Protein AF-A0A1Q8VVU8-F1 (afdb_monomer)

Secondary structure (DSSP, 8-state):
-------EEEEPSBSS-SS----TT-EEEPEEEEEE-SSGGGS-HHHHT-EEEEHHHHHHHS-TTTTEETT-HHHHH-SS-EEEEEESS-BSEEEEEEEEEETTEEEEEEEEE--HHHHSS-BSS-EEEEE--HHHHHHHHT--PPPP----GGGGGS---------B-SSSEEESSBPPPSS-SS-HHHHTTB-TTB-EEPP--

Sequence (205 aa):
MGSGDPVVLFKPVLEGAAGEQKSDSSVSIGVDAFYYSWLPGDHPSAFAAASVVDSKVALGTLDPAQATTASGGESALGEGSAIIVRMTKAVCAVTSVSVEEYEQGIQIAVYGVTDPARCGQTTEGAYVAIPLTDEQVAKARSYEAPAYHPLDDSELKYGWQSSSKGKYSPTIFQARSRAELSEVWQSEETDRQLTPHVLLPRSAG

Solvent-accessible surface area (backbone atoms only — not comparable to full-atom values): 11377 Å² total; per-residue (Å²): 140,77,91,74,78,87,50,38,34,42,41,47,57,38,83,74,48,93,60,92,80,66,52,101,68,51,40,83,46,35,28,41,30,46,26,39,50,36,49,66,90,53,50,57,71,66,49,40,58,9,32,24,33,35,19,55,49,6,51,73,67,42,33,39,76,82,18,46,38,77,56,34,15,49,75,66,54,51,92,51,39,27,40,36,37,34,34,71,52,48,33,29,31,33,49,34,41,39,80,46,81,52,99,88,31,38,36,36,45,40,29,20,29,60,58,40,95,63,12,22,68,58,42,67,69,30,29,35,60,42,80,52,53,71,68,57,51,52,51,53,72,68,55,76,55,61,78,84,74,78,84,59,78,78,74,72,75,70,77,99,60,81,79,82,58,32,81,31,36,88,44,47,40,24,30,78,43,41,43,73,73,91,60,81,86,86,36,74,77,54,58,70,31,34,27,79,34,43,37,39,79,45,76,76,125

Foldseek 3Di:
DDDDDAAEEEDAQDAEDPDPPDDPQKDWWAWELAKAFQQPVRDAPSQQQHWYFYQVVLQVPLDSVVRIDGSCRVVQLDPAGWIKIWTQAWFLHWHDWYWDDDPQAIEIITMGHRDSVRRHDTDHRHMYTRGDDPVNVVCFVPDDWDDQDFPDPVVVPDDDDDPPFQPTAPTRYFYPHYDQHPDDDDDPRRSVRYGPGHRDYDHRD

Structure (mmCIF, N/CA/C/O backbone):
data_AF-A0A1Q8VVU8-F1
#
_entry.id   AF-A0A1Q8VVU8-F1
#
loop_
_atom_site.group_PDB
_atom_site.id
_atom_site.type_symbol
_atom_site.label_atom_id
_atom_site.label_alt_id
_atom_site.label_comp_id
_atom_site.label_asym_id
_atom_site.label_entity_id
_atom_site.label_seq_id
_atom_site.pdbx_PDB_ins_code
_atom_site.Cartn_x
_atom_site.Cartn_y
_atom_site.Cartn_z
_atom_site.occupancy
_atom_site.B_iso_or_equiv
_atom_site.auth_seq_id
_atom_site.auth_comp_id
_atom_site.auth_asym_id
_atom_site.auth_atom_id
_atom_site.pdbx_PDB_model_num
ATOM 1 N N . MET A 1 1 ? -18.934 -8.442 -11.841 1.00 38.22 1 MET A N 1
ATOM 2 C CA . MET A 1 1 ? -19.657 -9.428 -11.004 1.00 38.22 1 MET A CA 1
ATOM 3 C C . MET A 1 1 ? -18.593 -10.165 -10.212 1.00 38.22 1 MET A C 1
ATOM 5 O O . MET A 1 1 ? -17.702 -10.694 -10.849 1.00 38.22 1 MET A O 1
ATOM 9 N N . GLY A 1 2 ? -18.548 -10.182 -8.889 1.00 31.34 2 GLY A N 1
ATOM 10 C CA . GLY A 1 2 ? -19.417 -9.636 -7.856 1.00 31.34 2 GLY A CA 1
ATOM 11 C C . GLY A 1 2 ? -18.716 -9.805 -6.501 1.00 31.34 2 GLY A C 1
ATOM 12 O O . GLY A 1 2 ? -17.698 -10.480 -6.438 1.00 31.34 2 GLY A O 1
ATOM 13 N N . SER A 1 3 ? -19.288 -9.194 -5.460 1.00 50.03 3 SER A N 1
ATOM 14 C CA . SER A 1 3 ? -19.066 -9.511 -4.040 1.00 50.03 3 SER A CA 1
ATOM 15 C C . SER A 1 3 ? -17.600 -9.657 -3.606 1.00 50.03 3 SER A C 1
ATOM 17 O O . SER A 1 3 ? -17.060 -10.754 -3.635 1.00 50.03 3 SER A O 1
ATOM 19 N N . GLY A 1 4 ? -16.962 -8.592 -3.134 1.00 43.97 4 GLY A N 1
ATOM 20 C CA . GLY A 1 4 ? -15.643 -8.702 -2.504 1.00 43.97 4 GLY A CA 1
ATOM 21 C C . GLY A 1 4 ? -15.601 -7.785 -1.301 1.00 43.97 4 GLY A C 1
ATOM 22 O O . GLY A 1 4 ? -16.195 -6.716 -1.362 1.00 43.97 4 GLY A O 1
ATOM 23 N N . ASP A 1 5 ? -14.989 -8.228 -0.213 1.00 52.03 5 ASP A N 1
ATOM 24 C CA . ASP A 1 5 ? -15.093 -7.643 1.125 1.00 52.03 5 ASP A CA 1
ATOM 25 C C . ASP A 1 5 ? -14.987 -6.107 1.185 1.00 52.03 5 ASP A C 1
ATOM 27 O O . ASP A 1 5 ? -14.283 -5.498 0.372 1.00 52.03 5 ASP A O 1
ATOM 31 N N . PRO A 1 6 ? -15.673 -5.456 2.148 1.00 68.69 6 PRO A N 1
ATOM 32 C CA . PRO A 1 6 ? -15.586 -4.012 2.314 1.00 68.69 6 PRO A CA 1
ATOM 33 C C . PRO A 1 6 ? -14.121 -3.581 2.426 1.00 68.69 6 PRO A C 1
ATOM 35 O O . PRO A 1 6 ? -13.390 -4.026 3.311 1.00 68.69 6 PRO A O 1
ATOM 38 N N . VAL A 1 7 ? -13.694 -2.706 1.513 1.00 86.50 7 VAL A N 1
ATOM 39 C CA . VAL A 1 7 ? -12.355 -2.122 1.549 1.00 86.50 7 VAL A CA 1
ATOM 40 C C . VAL A 1 7 ? -12.268 -1.219 2.772 1.00 86.50 7 VAL A C 1
ATOM 42 O O . VAL A 1 7 ? -13.063 -0.289 2.934 1.00 86.50 7 VAL A O 1
ATOM 45 N N . VAL A 1 8 ? -11.285 -1.498 3.623 1.00 89.94 8 VAL A N 1
ATOM 46 C CA . VAL A 1 8 ? -10.960 -0.673 4.783 1.00 89.94 8 VAL A CA 1
ATOM 47 C C . VAL A 1 8 ? -9.605 -0.020 4.559 1.00 89.94 8 VAL A C 1
ATOM 49 O O . VAL A 1 8 ? -8.607 -0.707 4.324 1.00 89.94 8 VAL A O 1
ATOM 52 N N . LEU A 1 9 ? -9.583 1.307 4.640 1.00 92.00 9 LEU A N 1
ATOM 53 C CA . LEU A 1 9 ? -8.376 2.123 4.626 1.00 92.00 9 LEU A CA 1
ATOM 54 C C . LEU A 1 9 ? -8.051 2.586 6.042 1.00 92.00 9 LEU A C 1
ATOM 56 O O . LEU A 1 9 ? -8.930 3.020 6.780 1.00 92.00 9 LEU A O 1
ATOM 60 N N . PHE A 1 10 ? -6.777 2.557 6.408 1.00 91.56 10 PHE A N 1
ATOM 61 C CA . PHE A 1 10 ? -6.308 3.233 7.609 1.00 91.56 10 PHE A CA 1
ATOM 62 C C . PHE A 1 10 ? -5.740 4.600 7.266 1.00 91.56 10 PHE A C 1
ATOM 64 O O . PHE A 1 10 ? -4.901 4.727 6.373 1.00 91.56 10 PHE A O 1
ATOM 71 N N . LYS A 1 11 ? -6.135 5.606 8.047 1.00 90.81 11 LYS A N 1
ATOM 72 C CA . LYS A 1 11 ? -5.412 6.871 8.119 1.00 90.81 11 LYS A CA 1
ATOM 73 C C . LYS A 1 11 ? -4.339 6.758 9.211 1.00 90.81 11 LYS A C 1
ATOM 75 O O . LYS A 1 11 ? -4.705 6.489 10.362 1.00 90.81 11 LYS A O 1
ATOM 80 N N . PRO A 1 12 ? -3.038 6.884 8.887 1.00 85.19 12 PRO A N 1
ATOM 81 C CA . PRO A 1 12 ? -1.965 6.752 9.870 1.00 85.19 12 PRO A CA 1
ATOM 82 C C . PRO A 1 12 ? -1.957 7.920 10.870 1.00 85.19 12 PRO A C 1
ATOM 84 O O . PRO A 1 12 ? -2.396 9.021 10.551 1.00 85.19 12 PRO A O 1
ATOM 87 N N . VAL A 1 13 ? -1.440 7.696 12.087 1.00 81.25 13 VAL A N 1
ATOM 88 C CA . VAL A 1 13 ? -1.334 8.756 13.119 1.00 81.25 13 VAL A CA 1
ATOM 89 C C . VAL A 1 13 ? -0.330 9.841 12.722 1.00 81.25 13 VAL A C 1
ATOM 91 O O . VAL A 1 13 ? -0.584 11.026 12.939 1.00 81.25 13 VAL A O 1
ATOM 94 N N . LEU A 1 14 ? 0.817 9.431 12.178 1.00 73.94 14 LEU A N 1
ATOM 95 C CA . LEU A 1 14 ? 1.851 10.319 11.656 1.00 73.94 14 LEU A CA 1
ATOM 96 C C . LEU A 1 14 ? 1.890 10.210 10.132 1.00 73.94 14 LEU A C 1
ATOM 98 O O . LEU A 1 14 ? 2.248 9.165 9.583 1.00 73.94 14 LEU A O 1
ATOM 102 N N . GLU A 1 15 ? 1.553 11.309 9.464 1.00 58.75 15 GLU A N 1
ATOM 103 C CA . GLU A 1 15 ? 1.760 11.492 8.030 1.00 58.75 15 GLU A CA 1
ATOM 104 C C . GLU A 1 15 ? 3.197 12.003 7.818 1.00 58.75 15 GLU A C 1
ATOM 106 O O . GLU A 1 15 ? 3.563 13.071 8.306 1.00 58.75 15 GLU A O 1
ATOM 111 N N . GLY A 1 16 ? 4.046 11.225 7.138 1.00 50.97 16 GLY A N 1
ATOM 112 C CA . GLY A 1 16 ? 5.329 11.724 6.619 1.00 50.97 16 GLY A CA 1
ATOM 113 C C . GLY A 1 16 ? 6.497 11.862 7.606 1.00 50.97 16 GLY A C 1
ATOM 114 O O . GLY A 1 16 ? 7.426 12.622 7.337 1.00 50.97 16 GLY A O 1
ATOM 115 N N . ALA A 1 17 ? 6.519 11.138 8.728 1.00 37.97 17 ALA A N 1
ATOM 116 C CA . ALA A 1 17 ? 7.672 11.184 9.629 1.00 37.97 17 ALA A CA 1
ATOM 117 C C . ALA A 1 17 ? 8.856 10.371 9.068 1.00 37.97 17 ALA A C 1
ATOM 119 O O . ALA A 1 17 ? 8.934 9.153 9.234 1.00 37.97 17 ALA A O 1
ATOM 120 N N . ALA A 1 18 ? 9.812 11.069 8.451 1.00 39.69 18 ALA A N 1
ATOM 121 C CA . ALA A 1 18 ? 11.200 10.629 8.338 1.00 39.69 18 ALA A CA 1
ATOM 122 C C . ALA A 1 18 ? 11.799 10.527 9.755 1.00 39.69 18 ALA A C 1
ATOM 124 O O . ALA A 1 18 ? 12.442 11.445 10.258 1.00 39.69 18 A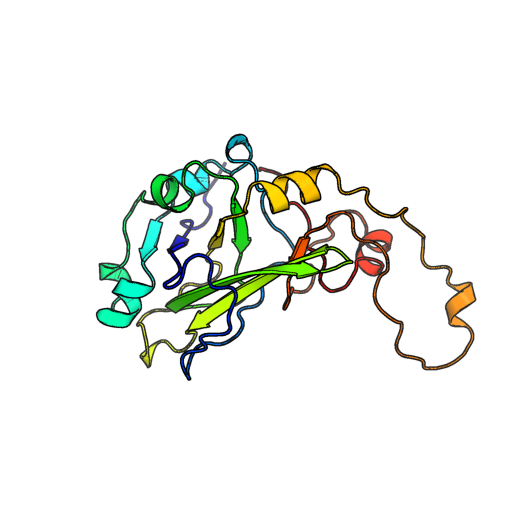LA A O 1
ATOM 125 N N . GLY A 1 19 ? 11.486 9.440 10.455 1.00 40.62 19 GLY A N 1
ATOM 126 C CA . GLY A 1 19 ? 11.942 9.196 11.816 1.00 40.62 19 GLY A CA 1
ATOM 127 C C . GLY A 1 19 ? 11.139 8.087 12.480 1.00 40.62 19 GLY A C 1
ATOM 128 O O . GLY A 1 19 ? 9.916 8.164 12.576 1.00 40.62 19 GLY A O 1
ATOM 129 N N . GLU A 1 20 ? 11.833 7.057 12.967 1.00 42.00 20 GLU A N 1
ATOM 130 C CA . GLU A 1 20 ? 11.260 5.976 13.774 1.00 42.00 20 GLU A CA 1
ATOM 131 C C . GLU A 1 20 ? 10.759 6.515 15.135 1.00 42.00 20 GLU A C 1
ATOM 133 O O . GLU A 1 20 ? 11.326 6.213 16.182 1.00 42.00 20 GLU A O 1
ATOM 138 N N . GLN A 1 21 ? 9.673 7.294 15.172 1.00 44.88 21 GLN A N 1
ATOM 139 C CA . GLN A 1 21 ? 8.899 7.488 16.403 1.00 44.88 21 GLN A CA 1
ATOM 140 C C . GLN A 1 21 ? 8.067 6.229 16.656 1.00 44.88 21 GLN A C 1
ATOM 142 O O . GLN A 1 21 ? 6.851 6.175 16.473 1.00 44.88 21 GLN A O 1
ATOM 147 N N . LYS A 1 22 ? 8.774 5.170 17.051 1.00 50.88 22 LYS A N 1
ATOM 148 C CA . LYS A 1 22 ? 8.191 3.929 17.544 1.00 50.88 22 LYS A CA 1
ATOM 149 C C . LYS A 1 22 ? 7.573 4.227 18.905 1.00 50.88 22 LYS A C 1
ATOM 151 O O . LYS A 1 22 ? 8.284 4.447 19.878 1.00 50.88 22 LYS A O 1
ATOM 156 N N . SER A 1 23 ? 6.245 4.233 18.988 1.00 56.47 23 SER A N 1
ATOM 157 C CA . SER A 1 23 ? 5.606 3.907 20.267 1.00 56.47 23 SER A CA 1
ATOM 158 C C . SER A 1 23 ? 6.049 2.498 20.667 1.00 56.47 23 SER A C 1
ATOM 160 O O . SER A 1 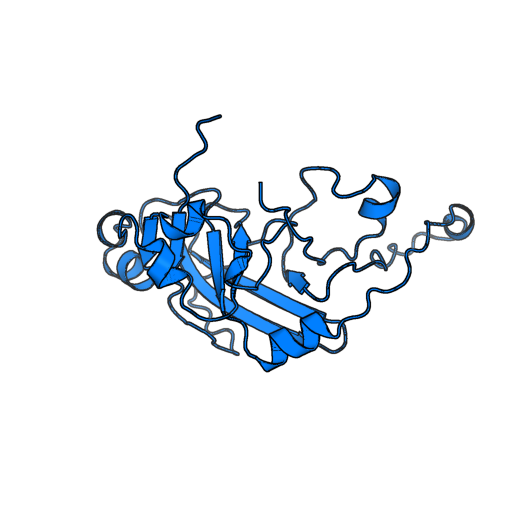23 ? 6.148 1.646 19.785 1.00 56.47 23 SER A O 1
ATOM 162 N N . ASP A 1 24 ? 6.249 2.224 21.960 1.00 60.44 24 ASP A N 1
ATOM 163 C CA . ASP A 1 24 ? 6.745 0.933 22.495 1.00 60.44 24 ASP A CA 1
ATOM 164 C C . ASP A 1 24 ? 5.937 -0.305 22.058 1.00 60.44 24 ASP A C 1
ATOM 166 O O . ASP A 1 24 ? 6.315 -1.443 22.313 1.00 60.44 24 ASP A O 1
ATOM 170 N N . SER A 1 25 ? 4.785 -0.104 21.419 1.00 71.25 25 SER A N 1
ATOM 171 C CA . SER A 1 25 ? 3.877 -1.161 20.964 1.00 71.25 25 SER A CA 1
ATOM 172 C C . SER A 1 25 ? 3.615 -1.138 19.459 1.00 71.25 25 SER A C 1
ATOM 174 O O . SER A 1 25 ? 2.786 -1.904 18.975 1.00 71.25 25 SER A O 1
ATOM 176 N N . SER A 1 26 ? 4.303 -0.263 18.721 1.00 80.12 26 SER A N 1
ATOM 177 C CA . SER A 1 26 ? 4.258 -0.233 17.263 1.00 80.12 26 SER A CA 1
ATOM 178 C C . SER A 1 26 ? 5.272 -1.215 16.688 1.00 80.12 26 SER A C 1
ATOM 180 O O . SER A 1 26 ? 6.446 -1.220 17.064 1.00 80.12 26 SER A O 1
ATOM 182 N N . VAL A 1 27 ? 4.815 -2.052 15.764 1.00 86.75 27 VAL A N 1
ATOM 183 C CA . VAL A 1 27 ? 5.631 -3.057 15.085 1.00 86.75 27 VAL A CA 1
ATOM 184 C C . VAL A 1 27 ? 5.584 -2.837 13.580 1.00 86.75 27 VAL A C 1
ATOM 186 O O . VAL A 1 27 ? 4.618 -2.294 13.047 1.00 86.75 27 VAL A O 1
ATOM 189 N N . SER A 1 28 ? 6.635 -3.268 12.880 1.00 87.75 28 SER A N 1
ATOM 190 C CA . SER A 1 28 ? 6.632 -3.258 11.416 1.00 87.75 28 SER A CA 1
ATOM 191 C C . SER A 1 28 ? 5.566 -4.222 10.898 1.00 87.75 28 SER A C 1
ATOM 193 O O . SER A 1 28 ? 5.528 -5.401 11.269 1.00 87.75 28 SER A O 1
ATOM 195 N N . ILE A 1 29 ? 4.694 -3.694 10.047 1.00 89.75 29 ILE A N 1
ATOM 196 C CA . ILE A 1 29 ? 3.644 -4.436 9.369 1.00 89.75 29 ILE A CA 1
ATOM 197 C C . ILE A 1 29 ? 4.155 -4.766 7.975 1.00 89.75 29 ILE A C 1
ATOM 199 O O . ILE A 1 29 ? 4.540 -3.879 7.213 1.00 89.75 29 ILE A O 1
ATOM 203 N N . GLY A 1 30 ? 4.187 -6.059 7.662 1.00 89.56 30 GLY A N 1
ATOM 204 C CA . GLY A 1 30 ? 4.532 -6.510 6.324 1.00 89.56 30 GLY A CA 1
ATOM 205 C C . GLY A 1 30 ? 3.476 -6.051 5.325 1.00 89.56 30 GLY A C 1
ATOM 206 O O . GLY A 1 30 ? 2.281 -6.034 5.639 1.00 89.56 30 GLY A O 1
ATOM 207 N N . VAL A 1 31 ? 3.923 -5.723 4.127 1.00 91.94 31 VAL A N 1
ATOM 208 C CA . VAL A 1 31 ? 3.090 -5.301 3.007 1.00 91.94 31 VAL A CA 1
ATOM 209 C C . VAL A 1 31 ? 3.022 -6.430 1.983 1.00 91.94 31 VAL A C 1
ATOM 211 O O . VAL A 1 31 ? 3.986 -7.177 1.814 1.00 91.94 31 VAL A O 1
ATOM 214 N N . ASP A 1 32 ? 1.868 -6.589 1.342 1.00 92.38 32 ASP A N 1
ATOM 215 C CA . ASP A 1 32 ? 1.687 -7.541 0.249 1.00 92.38 32 ASP A CA 1
ATOM 216 C C . ASP A 1 32 ? 2.707 -7.264 -0.867 1.00 92.38 32 ASP A C 1
ATOM 218 O O . ASP A 1 32 ? 3.185 -6.142 -1.036 1.00 92.38 32 ASP A O 1
ATOM 222 N N . ALA A 1 33 ? 3.072 -8.282 -1.638 1.00 91.38 33 ALA A N 1
ATOM 223 C CA . ALA A 1 33 ? 4.012 -8.104 -2.738 1.00 91.38 33 ALA A CA 1
ATOM 224 C C . ALA A 1 33 ? 3.475 -7.149 -3.818 1.00 91.38 33 ALA A C 1
ATOM 226 O O . ALA A 1 33 ? 4.261 -6.586 -4.583 1.00 91.38 33 ALA A O 1
ATOM 227 N N . PHE A 1 34 ? 2.157 -6.935 -3.846 1.00 92.44 34 PHE A N 1
ATOM 228 C CA . PHE A 1 34 ? 1.467 -6.090 -4.808 1.00 92.44 34 PHE A CA 1
ATOM 229 C C . PHE A 1 34 ? 1.030 -4.736 -4.233 1.00 92.44 34 PHE A C 1
ATOM 231 O O . PHE A 1 34 ? 0.562 -4.640 -3.098 1.00 92.44 34 PHE A O 1
ATOM 238 N N . TYR A 1 35 ? 1.102 -3.696 -5.064 1.00 92.31 35 TYR A N 1
ATOM 239 C CA . TYR A 1 35 ? 0.640 -2.337 -4.764 1.00 92.31 35 TYR A CA 1
ATOM 240 C C . TYR A 1 35 ? -0.175 -1.757 -5.926 1.00 92.31 35 TYR A C 1
ATOM 242 O O . TYR A 1 35 ? 0.004 -2.173 -7.066 1.00 92.31 35 TYR A O 1
ATOM 250 N N . TYR A 1 36 ? -1.044 -0.776 -5.678 1.00 91.06 36 TYR A N 1
ATOM 251 C CA . TYR A 1 36 ? -1.725 -0.046 -6.761 1.00 91.06 36 TYR A CA 1
ATOM 252 C C . TYR A 1 36 ? -0.927 1.182 -7.201 1.00 91.06 36 TYR A C 1
ATOM 254 O O . TYR A 1 36 ? -0.291 1.825 -6.365 1.00 91.06 36 TYR A O 1
ATOM 262 N N . SER A 1 37 ? -0.997 1.523 -8.496 1.00 87.81 37 SER A N 1
ATOM 263 C CA . SER A 1 37 ? -0.313 2.690 -9.080 1.00 87.81 37 SER A CA 1
ATOM 264 C C . SER A 1 37 ? -0.508 3.942 -8.227 1.00 87.81 37 SER A C 1
ATOM 266 O O . SER A 1 37 ? -1.562 4.163 -7.641 1.00 87.81 37 SER A O 1
ATOM 268 N N . TRP A 1 38 ? 0.534 4.759 -8.139 1.00 90.56 38 TRP A N 1
ATOM 269 C CA . TRP A 1 38 ? 0.566 5.918 -7.255 1.00 90.56 38 TRP A CA 1
ATOM 270 C C . TRP A 1 38 ? -0.117 7.147 -7.845 1.00 90.56 38 TRP A C 1
ATOM 272 O O . TRP A 1 38 ? -0.275 8.147 -7.148 1.00 90.56 38 TRP A O 1
ATOM 282 N N . LEU A 1 39 ? -0.495 7.099 -9.122 1.00 89.06 39 LEU A N 1
ATOM 283 C CA . LEU A 1 39 ? -1.167 8.211 -9.773 1.00 89.06 39 LEU A CA 1
ATOM 284 C C . LEU A 1 39 ? -2.643 8.238 -9.361 1.00 89.06 39 LEU A C 1
ATOM 286 O O . LEU A 1 39 ? -3.298 7.199 -9.441 1.00 89.06 39 LEU A O 1
ATOM 290 N N . PRO A 1 40 ? -3.199 9.414 -9.013 1.00 81.25 40 PRO A N 1
ATOM 291 C CA . PRO A 1 40 ? -4.589 9.524 -8.563 1.00 81.25 40 PRO A CA 1
ATOM 292 C C . PRO A 1 40 ? -5.609 8.901 -9.527 1.00 81.25 40 PRO A C 1
ATOM 294 O O . PRO A 1 40 ? -6.587 8.296 -9.103 1.00 81.25 40 PRO A O 1
ATOM 297 N N . GLY A 1 41 ? -5.371 9.013 -10.839 1.00 81.88 41 GLY A N 1
ATOM 298 C CA . GLY A 1 41 ? -6.262 8.468 -11.869 1.00 81.88 41 GLY A CA 1
ATOM 299 C C . GLY A 1 41 ? -6.241 6.942 -12.011 1.00 81.88 41 GLY A C 1
ATOM 300 O O . GLY A 1 41 ? -7.135 6.394 -12.649 1.00 81.88 41 GLY A O 1
ATOM 301 N N . ASP A 1 42 ? -5.254 6.264 -11.421 1.00 85.56 42 ASP A N 1
ATOM 302 C CA . ASP A 1 42 ? -5.074 4.813 -11.535 1.00 85.56 42 ASP A CA 1
ATOM 303 C C . ASP A 1 42 ? -5.540 4.058 -10.277 1.00 85.56 42 ASP A C 1
ATOM 305 O O . ASP A 1 42 ? -5.479 2.825 -10.219 1.00 85.56 42 ASP A O 1
ATOM 309 N N . HIS A 1 43 ? -5.982 4.778 -9.240 1.00 85.62 43 HIS A N 1
ATOM 310 C CA . HIS A 1 43 ? -6.514 4.166 -8.027 1.00 85.62 43 HIS A CA 1
ATOM 311 C C . HIS A 1 43 ? -7.849 3.469 -8.327 1.00 85.62 43 HIS A C 1
ATOM 313 O O . HIS A 1 43 ? -8.729 4.068 -8.949 1.00 85.62 43 HIS A O 1
ATOM 319 N N . PRO A 1 44 ? -8.065 2.219 -7.873 1.00 87.12 44 PRO A N 1
ATOM 320 C CA . PRO A 1 44 ? -9.350 1.559 -8.068 1.00 87.12 44 PRO A CA 1
ATOM 321 C C . PRO A 1 44 ? -10.487 2.323 -7.386 1.00 87.12 44 PRO A C 1
ATOM 323 O O . PRO A 1 44 ? -10.389 2.702 -6.218 1.00 87.12 44 PRO A O 1
ATOM 326 N N . SER A 1 45 ? -11.616 2.460 -8.080 1.00 84.75 45 SER A N 1
ATOM 327 C CA . SER A 1 45 ? -12.799 3.184 -7.587 1.00 84.75 45 SER A CA 1
ATOM 328 C C . SER A 1 45 ? -13.348 2.651 -6.256 1.00 84.75 45 SER A C 1
ATOM 330 O O . SER A 1 45 ? -13.927 3.410 -5.480 1.00 84.75 45 SER A O 1
ATOM 332 N N . ALA A 1 46 ? -13.116 1.370 -5.945 1.00 87.25 46 ALA A N 1
ATOM 333 C CA . ALA A 1 46 ? -13.479 0.763 -4.665 1.00 87.25 46 ALA A CA 1
ATOM 334 C C . ALA A 1 46 ? -12.836 1.468 -3.454 1.00 87.25 46 ALA A C 1
ATOM 336 O O . ALA A 1 46 ? -13.422 1.471 -2.373 1.00 87.25 46 ALA A O 1
ATOM 337 N N . PHE A 1 47 ? -11.665 2.094 -3.628 1.00 88.75 47 PHE A N 1
ATOM 338 C CA . PHE A 1 47 ? -10.999 2.839 -2.560 1.00 88.75 47 PHE A CA 1
ATOM 339 C C . PHE A 1 47 ? -11.633 4.198 -2.290 1.00 88.75 47 PHE A C 1
ATOM 341 O O . PHE A 1 47 ? -11.611 4.629 -1.146 1.00 88.75 47 PHE A O 1
ATOM 348 N N . ALA A 1 48 ? -12.250 4.846 -3.282 1.00 85.75 48 ALA A N 1
ATOM 349 C CA . ALA A 1 48 ? -12.930 6.126 -3.071 1.00 85.75 48 ALA A CA 1
ATOM 350 C C . ALA A 1 48 ? -14.131 5.981 -2.115 1.00 85.75 48 ALA A C 1
ATOM 352 O O . ALA A 1 48 ? -14.365 6.835 -1.264 1.00 85.75 48 ALA A O 1
ATOM 353 N N . ALA A 1 49 ? -14.845 4.854 -2.197 1.00 86.38 49 ALA A N 1
ATOM 354 C CA . ALA A 1 49 ? -15.982 4.536 -1.330 1.00 86.38 49 ALA A CA 1
ATOM 355 C C . ALA A 1 49 ? -15.599 3.747 -0.060 1.00 86.38 49 ALA A C 1
ATOM 357 O O . ALA A 1 49 ? -16.483 3.328 0.691 1.00 86.38 49 ALA A O 1
ATOM 358 N N . ALA A 1 50 ? -14.306 3.518 0.186 1.00 90.44 50 ALA A N 1
ATOM 359 C CA . ALA A 1 50 ? -13.849 2.710 1.310 1.00 90.44 50 ALA A CA 1
ATOM 360 C C . ALA A 1 50 ? -14.234 3.327 2.663 1.00 90.44 50 ALA A C 1
ATOM 362 O O . ALA A 1 50 ? -14.302 4.550 2.834 1.00 90.44 50 ALA A O 1
ATOM 363 N N . SER A 1 51 ? -14.442 2.457 3.649 1.00 91.75 51 SER A N 1
ATOM 364 C CA . SER A 1 51 ? -14.500 2.876 5.047 1.00 91.75 51 SER A CA 1
ATOM 365 C C . SER A 1 51 ? -13.094 3.231 5.515 1.00 91.75 51 SER A C 1
ATOM 367 O O . SER A 1 51 ? -12.146 2.491 5.253 1.00 91.75 51 SER A O 1
ATOM 369 N N . VAL A 1 52 ? -12.957 4.350 6.220 1.00 92.31 52 VAL A N 1
ATOM 370 C CA . VAL A 1 52 ? -11.664 4.831 6.714 1.00 92.31 52 VAL A CA 1
ATOM 371 C C . VAL A 1 52 ? -11.635 4.753 8.226 1.00 92.31 52 VAL A C 1
ATOM 373 O O . VAL A 1 52 ? -12.483 5.353 8.881 1.00 92.31 52 VAL A O 1
ATOM 376 N N . 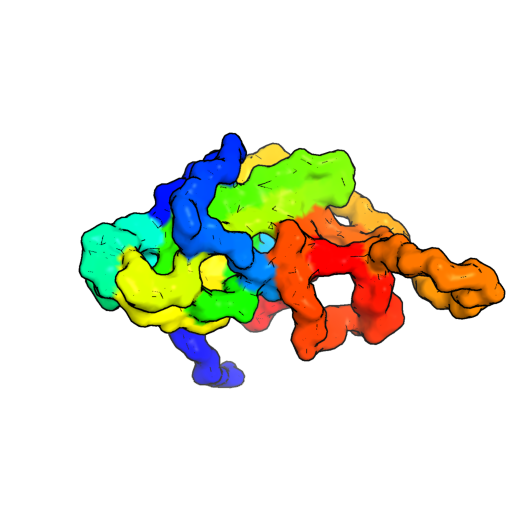VAL A 1 53 ? -10.646 4.054 8.772 1.00 91.12 53 VAL A N 1
ATOM 377 C CA . VAL A 1 53 ? -10.362 4.019 10.207 1.00 91.12 53 VAL A CA 1
ATOM 378 C C . VAL A 1 53 ? -9.294 5.064 10.518 1.00 91.12 53 VAL A C 1
ATOM 380 O O . VAL A 1 53 ? -8.152 4.961 10.060 1.00 91.12 53 VAL A O 1
ATOM 383 N N . ASP A 1 54 ? -9.651 6.074 11.309 1.00 90.00 54 ASP A N 1
ATOM 384 C CA . ASP A 1 54 ? -8.687 7.036 11.840 1.00 90.00 54 ASP A CA 1
ATOM 385 C C . ASP A 1 54 ? -7.899 6.396 12.991 1.00 90.00 54 ASP A C 1
ATOM 387 O O . ASP A 1 54 ? -8.402 6.212 14.103 1.00 90.00 54 ASP A O 1
ATOM 391 N N . SER A 1 55 ? -6.636 6.049 12.733 1.00 87.56 55 SER A N 1
ATOM 392 C CA . SER A 1 55 ? -5.795 5.343 13.707 1.00 87.56 55 SER A CA 1
ATOM 393 C C . SER A 1 55 ? -5.582 6.139 14.995 1.00 87.56 55 SER A C 1
ATOM 395 O O . SER A 1 55 ? -5.406 5.550 16.062 1.00 87.56 55 SER A O 1
ATOM 397 N N . LYS A 1 56 ? -5.611 7.476 14.925 1.00 88.62 56 LYS A N 1
ATOM 398 C CA . LYS A 1 56 ? -5.442 8.346 16.092 1.00 88.62 56 LYS A CA 1
ATOM 399 C C . LYS A 1 56 ? -6.681 8.292 16.981 1.00 88.62 56 LYS A C 1
ATOM 401 O O . LYS A 1 56 ? -6.544 8.198 18.201 1.00 88.62 56 LYS A O 1
ATOM 406 N N . VAL A 1 57 ? -7.873 8.302 16.384 1.00 86.88 57 VAL A N 1
ATOM 407 C CA . VAL A 1 57 ? -9.142 8.149 17.114 1.00 86.88 57 VAL A CA 1
ATOM 408 C C . VAL A 1 57 ? -9.285 6.733 17.674 1.00 86.88 57 VAL A C 1
ATOM 410 O O . VAL A 1 57 ? -9.656 6.586 18.839 1.00 86.88 57 VAL A O 1
ATOM 413 N N . ALA A 1 58 ? -8.927 5.699 16.905 1.00 86.50 58 ALA A N 1
ATOM 414 C CA . ALA A 1 58 ? -9.010 4.300 17.339 1.00 86.50 58 ALA A CA 1
ATOM 415 C C . ALA A 1 58 ? -8.138 4.031 18.578 1.00 86.50 58 ALA A C 1
ATOM 417 O O . ALA A 1 58 ? -8.585 3.408 19.539 1.00 86.50 58 ALA A O 1
ATOM 418 N N . LEU A 1 59 ? -6.912 4.566 18.603 1.00 84.69 59 LEU A N 1
ATOM 419 C CA . LEU A 1 59 ? -6.018 4.457 19.762 1.00 84.69 59 LEU A CA 1
ATOM 420 C C . LEU A 1 59 ? -6.517 5.248 20.980 1.00 84.69 59 LEU A C 1
ATOM 422 O O . LEU A 1 59 ? -6.298 4.822 22.110 1.00 84.69 59 LEU A O 1
ATOM 426 N N . GLY A 1 60 ? -7.166 6.397 20.769 1.00 84.75 60 GLY A N 1
ATOM 427 C CA . GLY A 1 60 ? -7.679 7.231 21.860 1.00 84.75 60 GLY A CA 1
ATOM 428 C C . GLY A 1 60 ? -8.960 6.696 22.505 1.00 84.75 60 GLY A C 1
ATOM 429 O O . GLY A 1 60 ? -9.160 6.873 23.704 1.00 84.75 60 GLY A O 1
ATOM 430 N N . THR A 1 61 ? -9.821 6.049 21.719 1.00 84.88 61 THR A N 1
ATOM 431 C CA . THR A 1 61 ? -11.136 5.549 22.162 1.00 84.88 61 THR A CA 1
ATOM 432 C C . THR A 1 61 ? -11.135 4.065 22.516 1.00 84.88 61 THR A C 1
ATOM 434 O O . THR A 1 61 ? -12.048 3.615 23.204 1.00 84.88 61 THR A O 1
ATOM 437 N N . LEU A 1 62 ? -10.121 3.312 22.068 1.00 83.12 62 LEU A N 1
ATOM 438 C CA . LEU A 1 62 ? -10.084 1.845 22.112 1.00 83.12 62 LEU A CA 1
ATOM 439 C C . LEU A 1 62 ? -11.277 1.186 21.393 1.00 83.12 62 LEU A C 1
ATOM 441 O O . LEU A 1 62 ? -11.593 0.026 21.658 1.00 83.12 62 LEU A O 1
ATOM 445 N N . ASP A 1 63 ? -11.929 1.918 20.485 1.00 77.75 63 ASP A N 1
ATOM 446 C CA . ASP A 1 63 ? -13.092 1.464 19.730 1.00 77.75 63 ASP A CA 1
ATOM 447 C C . ASP A 1 63 ? -12.963 1.865 18.245 1.00 77.75 63 ASP A C 1
ATOM 449 O O . ASP A 1 63 ? -13.209 3.021 17.877 1.00 77.75 63 ASP A O 1
ATOM 453 N N . PRO A 1 64 ? -12.598 0.927 17.349 1.00 73.31 64 PRO A N 1
ATOM 454 C CA . PRO A 1 64 ? -12.449 1.226 15.931 1.00 73.31 64 PRO A CA 1
ATOM 455 C C . PRO A 1 64 ? -13.779 1.603 15.267 1.00 73.31 64 PRO A C 1
ATOM 457 O O . PRO A 1 64 ? -13.760 2.309 14.259 1.00 73.31 64 PRO A O 1
ATOM 460 N N . ALA A 1 65 ? -14.936 1.217 15.822 1.00 79.50 65 ALA A N 1
ATOM 461 C CA . ALA A 1 65 ? -16.230 1.617 15.273 1.00 79.50 65 ALA A CA 1
ATOM 462 C C . ALA A 1 65 ? -16.455 3.132 15.405 1.00 79.50 65 ALA A C 1
ATOM 464 O O . ALA A 1 65 ? -17.005 3.751 14.497 1.00 79.50 65 ALA A O 1
ATOM 465 N N . GLN A 1 66 ? -15.963 3.750 16.485 1.00 82.06 66 GLN A N 1
ATOM 466 C CA . GLN A 1 66 ? -16.010 5.208 16.676 1.00 82.06 66 GLN A CA 1
ATOM 467 C C . GLN A 1 66 ? -14.982 5.960 15.827 1.00 82.06 66 GLN A C 1
ATOM 469 O O . GLN A 1 66 ? -15.136 7.154 15.577 1.00 82.06 66 GLN A O 1
ATOM 474 N N . ALA A 1 67 ? -13.943 5.262 15.375 1.00 85.44 67 ALA A N 1
ATOM 475 C CA . ALA A 1 67 ? -12.909 5.797 14.501 1.00 85.44 67 ALA A CA 1
ATOM 476 C C . ALA A 1 67 ? -13.201 5.588 13.008 1.00 85.44 67 ALA A C 1
ATOM 478 O O . ALA A 1 67 ? -12.422 6.041 12.169 1.00 85.44 67 ALA A O 1
ATOM 479 N N . THR A 1 68 ? -14.287 4.888 12.668 1.00 88.50 68 THR A N 1
ATOM 480 C CA . THR A 1 68 ? -14.610 4.532 11.286 1.00 88.50 68 THR A CA 1
ATOM 481 C C . THR A 1 68 ? -15.536 5.565 10.657 1.00 88.50 68 THR A C 1
ATOM 483 O O . THR A 1 68 ? -16.661 5.771 11.106 1.00 88.50 68 THR A O 1
ATOM 486 N N . THR A 1 69 ? -15.095 6.161 9.553 1.00 88.31 69 THR A N 1
ATOM 487 C CA . THR A 1 69 ? -15.938 6.978 8.674 1.00 88.31 69 THR A CA 1
ATOM 488 C C . THR A 1 69 ? -16.286 6.175 7.426 1.00 88.31 69 THR A C 1
ATOM 490 O O . THR A 1 69 ? -15.412 5.836 6.625 1.00 88.31 69 THR A O 1
ATOM 493 N N . ALA A 1 70 ? -17.568 5.854 7.255 1.00 87.75 70 ALA A N 1
ATOM 494 C CA . ALA A 1 70 ? -18.058 5.192 6.050 1.00 87.75 70 ALA A CA 1
ATOM 495 C C . ALA A 1 70 ? -17.905 6.116 4.831 1.00 87.75 70 ALA A C 1
ATOM 497 O O . ALA A 1 70 ? -18.192 7.307 4.929 1.00 87.75 70 ALA A O 1
ATOM 498 N N . SER A 1 71 ? -17.489 5.565 3.684 1.00 85.31 71 SER A N 1
ATOM 499 C CA . SER A 1 71 ? -17.265 6.337 2.444 1.00 85.31 71 SER A CA 1
ATOM 500 C C . SER A 1 71 ? -16.277 7.507 2.599 1.00 85.31 71 SER A C 1
ATOM 502 O O . SER A 1 71 ? -16.378 8.504 1.894 1.00 85.31 71 SER A O 1
ATOM 504 N N . GLY A 1 72 ? -15.324 7.401 3.531 1.00 83.81 72 GLY A N 1
ATOM 505 C CA . GLY A 1 72 ? -14.281 8.412 3.743 1.00 83.81 72 GLY A CA 1
ATOM 506 C C . GLY A 1 72 ? -13.084 8.280 2.795 1.00 83.81 72 GLY A C 1
ATOM 507 O O . GLY A 1 72 ? -12.152 9.079 2.874 1.00 83.81 72 GLY A O 1
ATOM 508 N N . GLY A 1 73 ? -13.076 7.252 1.944 1.00 85.56 73 GLY A N 1
ATOM 509 C CA . GLY A 1 73 ? -11.925 6.847 1.145 1.00 85.56 73 GLY A CA 1
ATOM 510 C C . GLY A 1 73 ? -11.373 7.936 0.228 1.00 85.56 73 GLY A C 1
ATOM 511 O O . GLY A 1 73 ? -10.167 8.152 0.218 1.00 85.56 73 GLY A O 1
ATOM 512 N N . GLU A 1 74 ? -12.237 8.691 -0.454 1.00 85.81 74 GLU A N 1
ATOM 513 C CA . GLU A 1 74 ? -11.837 9.829 -1.298 1.00 85.81 74 GLU A CA 1
ATOM 514 C C . GLU A 1 74 ? -11.010 10.863 -0.516 1.00 85.81 74 GLU A C 1
ATOM 516 O O . GLU A 1 74 ? -9.947 11.292 -0.958 1.00 85.81 74 GLU A O 1
ATOM 521 N N . SER A 1 75 ? -11.434 11.188 0.709 1.00 84.44 75 SER A N 1
ATOM 522 C CA . SER A 1 75 ? -10.687 12.100 1.583 1.00 84.44 75 SER A CA 1
ATOM 523 C C . SER A 1 75 ? -9.374 11.501 2.097 1.00 84.44 75 SER A C 1
ATOM 525 O O . SER A 1 75 ? -8.441 12.246 2.382 1.00 84.44 75 SER A O 1
ATOM 527 N N . ALA A 1 76 ? -9.295 10.176 2.251 1.00 85.19 76 ALA A N 1
ATOM 528 C CA . ALA A 1 76 ? -8.096 9.492 2.738 1.00 85.19 76 ALA A CA 1
ATOM 529 C C . ALA A 1 76 ? -7.039 9.266 1.649 1.00 85.19 76 ALA A C 1
ATOM 531 O O . ALA A 1 76 ? -5.852 9.245 1.963 1.00 85.19 76 ALA A O 1
ATOM 532 N N . LEU A 1 77 ? -7.455 9.102 0.391 1.00 84.81 77 LEU A N 1
ATOM 533 C CA . LEU A 1 77 ? -6.545 9.070 -0.756 1.00 84.81 77 LEU A CA 1
ATOM 534 C C . LEU A 1 77 ? -5.946 10.457 -1.020 1.00 84.81 77 LEU A C 1
ATOM 536 O O . LEU A 1 77 ? -4.766 10.564 -1.350 1.00 84.81 77 LEU A O 1
ATOM 540 N N . GLY A 1 78 ? -6.744 11.508 -0.807 1.00 82.31 78 GLY A N 1
ATOM 541 C CA . GLY A 1 78 ? -6.350 12.884 -1.083 1.00 82.31 78 GLY A CA 1
ATOM 542 C C . GLY A 1 78 ? -6.233 13.173 -2.583 1.00 82.31 78 GLY A C 1
ATOM 543 O O . GLY A 1 78 ? -6.529 12.337 -3.430 1.00 82.31 78 GLY A O 1
ATOM 544 N N . GLU A 1 79 ? -5.804 14.390 -2.917 1.00 79.00 79 GLU A N 1
ATOM 545 C CA . GLU A 1 79 ? -5.651 14.838 -4.314 1.00 79.00 79 GLU A CA 1
ATOM 546 C C . GLU A 1 79 ? -4.256 14.525 -4.897 1.00 79.00 79 GLU A C 1
ATOM 548 O O . GLU A 1 79 ? -4.025 14.660 -6.099 1.00 79.00 79 GLU A O 1
ATOM 553 N N . GLY A 1 80 ? -3.309 14.139 -4.036 1.00 85.06 80 GLY A N 1
ATOM 554 C CA . GLY A 1 80 ? -1.912 13.887 -4.386 1.00 85.06 80 GLY A CA 1
ATOM 555 C C . GLY A 1 80 ? -1.636 12.448 -4.819 1.00 85.06 80 GLY A C 1
ATOM 556 O O . GLY A 1 80 ? -2.462 11.553 -4.668 1.00 85.06 80 GLY A O 1
ATOM 557 N N . SER A 1 81 ? -0.431 12.210 -5.341 1.00 91.06 81 SER A N 1
ATOM 558 C CA . SER A 1 81 ? 0.005 10.846 -5.652 1.00 91.06 81 SER A CA 1
ATOM 559 C C . SER A 1 81 ? 0.226 10.050 -4.366 1.00 91.06 81 SER A C 1
ATOM 561 O O . SER A 1 81 ? 0.950 10.491 -3.472 1.00 91.06 81 SER A O 1
ATOM 563 N N . ALA A 1 82 ? -0.359 8.861 -4.282 1.00 91.81 82 ALA A N 1
ATOM 564 C CA . ALA A 1 82 ? -0.226 7.984 -3.127 1.00 91.81 82 ALA A CA 1
ATOM 565 C C . ALA A 1 82 ? -0.125 6.531 -3.572 1.00 91.81 82 ALA A C 1
ATOM 567 O O . ALA A 1 82 ? -0.933 6.065 -4.371 1.00 91.81 82 ALA A O 1
ATOM 568 N N . ILE A 1 83 ? 0.847 5.799 -3.036 1.00 92.38 83 ILE A N 1
ATOM 569 C CA . ILE A 1 83 ? 0.941 4.356 -3.247 1.00 92.38 83 ILE A CA 1
ATOM 570 C C . ILE A 1 83 ? -0.006 3.651 -2.272 1.00 92.38 83 ILE A C 1
ATOM 572 O O . ILE A 1 83 ? 0.066 3.862 -1.060 1.00 92.38 83 ILE A O 1
ATOM 576 N N . ILE A 1 84 ? -0.914 2.825 -2.793 1.00 93.50 84 ILE A N 1
ATOM 577 C CA . ILE A 1 84 ? -1.848 2.055 -1.962 1.00 93.50 84 ILE A CA 1
ATOM 578 C C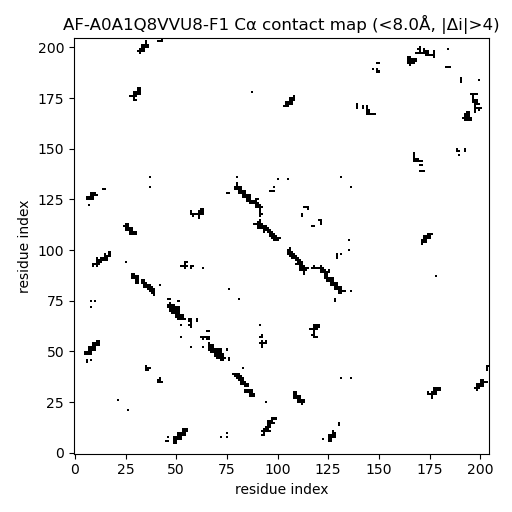 . ILE A 1 84 ? -1.297 0.650 -1.804 1.00 93.50 84 ILE A C 1
ATOM 580 O O . ILE A 1 84 ? -1.061 -0.056 -2.790 1.00 93.50 84 ILE A O 1
ATOM 584 N N . VAL A 1 85 ? -1.136 0.232 -0.555 1.00 93.56 85 VAL A N 1
ATOM 585 C CA . VAL A 1 85 ? -0.586 -1.078 -0.231 1.00 93.56 85 VAL A CA 1
ATOM 586 C C . VAL A 1 85 ? -1.493 -1.852 0.714 1.00 93.56 85 VAL A C 1
ATOM 588 O O . VAL A 1 85 ? -2.158 -1.268 1.573 1.00 93.56 85 VAL A O 1
ATOM 591 N N . ARG A 1 86 ? -1.522 -3.179 0.561 1.00 93.44 86 ARG A N 1
ATOM 592 C CA . ARG A 1 86 ? -2.279 -4.078 1.438 1.00 93.44 86 ARG A CA 1
ATOM 593 C C . ARG A 1 86 ? -1.393 -4.584 2.567 1.00 93.44 86 ARG A C 1
ATOM 595 O O . ARG A 1 86 ? -0.258 -4.992 2.335 1.00 93.44 86 ARG A O 1
ATOM 602 N N . MET A 1 87 ? -1.909 -4.592 3.788 1.00 92.19 87 MET A N 1
ATOM 603 C CA . MET A 1 87 ? -1.199 -5.144 4.938 1.00 92.19 87 MET A CA 1
ATOM 604 C C . MET A 1 87 ? -1.368 -6.663 5.017 1.00 92.19 87 MET A C 1
ATOM 606 O O . MET A 1 87 ? -2.438 -7.208 4.758 1.00 92.19 87 MET A O 1
ATOM 610 N N . THR A 1 88 ? -0.299 -7.344 5.425 1.00 90.81 88 THR A N 1
ATOM 611 C CA . THR A 1 88 ? -0.220 -8.820 5.509 1.00 90.81 88 THR A CA 1
ATOM 612 C C . THR A 1 88 ? -0.704 -9.385 6.840 1.00 90.81 88 THR A C 1
ATOM 614 O O . THR A 1 88 ? -0.848 -10.594 6.993 1.00 90.81 88 THR A O 1
ATOM 617 N N . LYS A 1 89 ? -0.909 -8.518 7.831 1.00 89.38 89 LYS A N 1
ATOM 618 C CA . LYS A 1 89 ? -1.323 -8.884 9.184 1.00 89.38 89 LYS A CA 1
ATOM 619 C C . LYS A 1 89 ? -2.561 -8.096 9.561 1.00 89.38 89 LYS A C 1
ATOM 621 O O . LYS A 1 89 ? -2.725 -6.957 9.126 1.00 89.38 89 LYS A O 1
ATOM 626 N N . ALA A 1 90 ? -3.383 -8.688 10.419 1.00 90.56 90 ALA A N 1
ATOM 627 C CA . ALA A 1 90 ? -4.468 -7.965 11.051 1.00 90.56 90 ALA A CA 1
ATOM 628 C C . ALA A 1 90 ? -3.899 -6.883 11.982 1.00 90.56 90 ALA A C 1
ATOM 630 O O . ALA A 1 90 ? -3.045 -7.163 12.826 1.00 90.56 90 ALA A O 1
ATOM 631 N N . VAL A 1 91 ? -4.365 -5.648 11.817 1.00 89.06 91 VAL A N 1
ATOM 632 C CA . VAL A 1 91 ? -3.930 -4.488 12.609 1.00 89.06 91 VAL A CA 1
ATOM 633 C C . VAL A 1 91 ? -5.141 -3.796 13.213 1.00 89.06 91 VAL A C 1
ATOM 635 O O . VAL A 1 9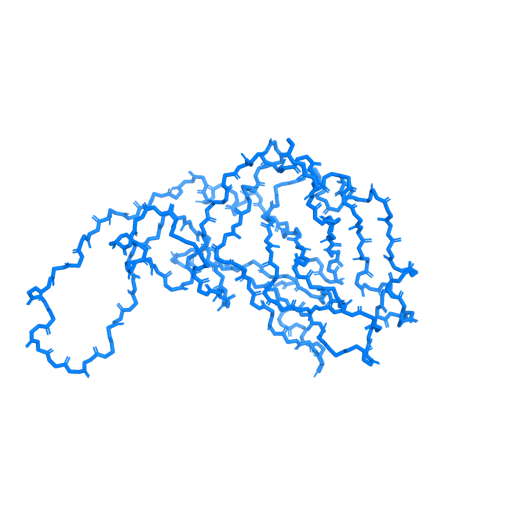1 ? -6.196 -3.757 12.584 1.00 89.06 91 VAL A O 1
ATOM 638 N N . CYS A 1 92 ? -5.018 -3.254 14.424 1.00 87.62 92 CYS A N 1
ATOM 639 C CA . CYS A 1 92 ? -6.069 -2.400 14.986 1.00 87.62 92 CYS A CA 1
ATOM 640 C C . CYS A 1 92 ? -5.830 -0.910 14.711 1.00 87.62 92 CYS A C 1
ATOM 642 O O . CYS A 1 92 ? -6.791 -0.152 14.641 1.00 87.62 92 CYS A O 1
ATOM 644 N N . ALA A 1 93 ? -4.581 -0.480 14.503 1.00 89.06 93 ALA A N 1
ATOM 645 C CA . ALA A 1 93 ? -4.266 0.895 14.111 1.00 89.06 93 ALA A CA 1
ATOM 646 C C . ALA A 1 93 ? -2.928 0.977 13.367 1.00 89.06 93 ALA A C 1
ATOM 648 O O . ALA A 1 93 ? -1.992 0.238 13.681 1.00 89.06 93 ALA A O 1
ATOM 649 N N . VAL A 1 94 ? -2.807 1.921 12.432 1.00 89.69 94 VAL A N 1
ATOM 650 C CA . VAL A 1 94 ? -1.547 2.252 11.753 1.00 89.69 94 VAL A CA 1
ATOM 651 C C . VAL A 1 94 ? -0.949 3.493 12.407 1.00 89.69 94 VAL A C 1
ATOM 653 O O . VAL A 1 94 ? -1.526 4.577 12.392 1.00 89.69 94 VAL A O 1
ATOM 656 N N . THR A 1 95 ? 0.226 3.356 13.010 1.00 88.06 95 THR A N 1
ATOM 657 C CA . THR A 1 95 ? 0.862 4.466 13.729 1.00 88.06 95 THR A CA 1
ATOM 658 C C . THR A 1 95 ? 1.608 5.388 12.782 1.00 88.06 95 THR A C 1
ATOM 660 O O . THR A 1 95 ? 1.554 6.605 12.929 1.00 88.06 95 THR A O 1
ATOM 663 N N . SER A 1 96 ? 2.312 4.824 11.807 1.00 87.44 96 SER A N 1
ATOM 664 C CA . SER A 1 96 ? 3.118 5.603 10.878 1.00 87.44 96 SER A CA 1
ATOM 665 C C . SER A 1 96 ? 3.355 4.838 9.589 1.00 87.44 96 SER A C 1
ATOM 667 O O . SER A 1 96 ? 3.364 3.606 9.549 1.00 87.44 96 SER A O 1
ATOM 669 N N . VAL A 1 97 ? 3.572 5.607 8.534 1.00 89.12 97 VAL A N 1
ATOM 670 C CA . VAL A 1 97 ? 4.070 5.129 7.251 1.00 89.12 97 VAL A CA 1
ATOM 671 C C . VAL A 1 97 ? 5.325 5.921 6.927 1.00 89.12 97 VAL A C 1
ATO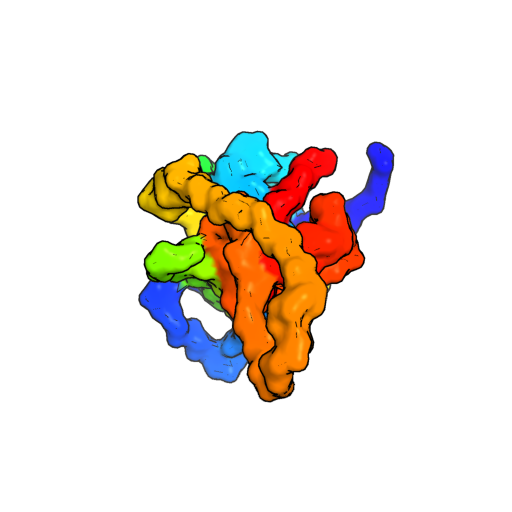M 673 O O . VAL A 1 97 ? 5.400 7.113 7.230 1.00 89.12 97 VAL A O 1
ATOM 676 N N . SER A 1 98 ? 6.323 5.262 6.353 1.00 86.19 98 SER A N 1
ATOM 677 C CA . SER A 1 98 ? 7.558 5.915 5.936 1.00 86.19 98 SER A CA 1
ATOM 678 C C . SER A 1 98 ? 7.877 5.575 4.491 1.00 86.19 98 SER A C 1
ATOM 680 O O . SER A 1 98 ? 7.687 4.442 4.037 1.00 86.19 98 SER A O 1
ATOM 682 N N . VAL A 1 99 ? 8.376 6.587 3.790 1.00 89.62 99 VAL A N 1
ATOM 683 C CA . VAL A 1 99 ? 8.897 6.487 2.433 1.00 89.62 99 VAL A CA 1
ATOM 684 C C . VAL A 1 99 ? 10.319 7.009 2.484 1.00 89.62 99 VAL A C 1
ATOM 686 O O . VAL A 1 99 ? 10.543 8.186 2.757 1.00 89.62 99 VAL A O 1
ATOM 689 N N . GLU A 1 100 ? 11.276 6.116 2.284 1.00 89.69 100 GLU A N 1
ATOM 690 C CA . GLU A 1 100 ? 12.696 6.424 2.365 1.00 89.69 100 GLU A CA 1
ATOM 691 C C . GLU A 1 100 ? 13.349 6.176 1.015 1.00 89.69 100 GLU A C 1
ATOM 693 O O . GLU A 1 100 ? 13.228 5.103 0.421 1.00 89.69 100 GLU A O 1
ATOM 698 N N . GLU A 1 101 ? 14.057 7.181 0.522 1.00 87.75 101 GLU A N 1
ATOM 699 C CA . GLU A 1 101 ? 14.825 7.052 -0.701 1.00 87.75 101 GLU A CA 1
ATOM 700 C C . GLU A 1 101 ? 16.214 6.494 -0.420 1.00 87.75 101 GLU A C 1
ATOM 702 O O . GLU A 1 101 ? 16.940 6.976 0.445 1.00 87.75 101 GLU A O 1
ATOM 707 N N . TYR A 1 102 ? 16.605 5.516 -1.226 1.00 82.06 102 TYR A N 1
ATOM 708 C CA . TYR A 1 102 ? 17.943 4.949 -1.248 1.00 82.06 102 TYR A CA 1
ATOM 709 C C . TYR A 1 102 ? 18.507 5.021 -2.670 1.00 82.06 102 TYR A C 1
ATOM 711 O O . TYR A 1 102 ? 17.785 5.299 -3.633 1.00 82.06 102 TYR A O 1
ATOM 719 N N . GLU A 1 103 ? 19.805 4.743 -2.824 1.00 74.69 103 GLU A N 1
ATOM 720 C CA . GLU A 1 103 ? 20.445 4.692 -4.149 1.00 74.69 103 GLU A CA 1
ATOM 721 C C . GLU A 1 103 ? 19.760 3.686 -5.086 1.00 74.69 103 GLU A C 1
ATOM 723 O O . GLU A 1 103 ? 19.669 3.912 -6.287 1.00 74.69 103 GLU A O 1
ATOM 728 N N . GLN A 1 104 ? 19.245 2.587 -4.528 1.00 71.81 104 GLN A N 1
ATOM 729 C CA . GLN A 1 104 ? 18.696 1.456 -5.281 1.00 71.81 104 GLN A CA 1
ATOM 730 C C . GLN A 1 104 ? 17.162 1.463 -5.386 1.00 71.81 104 GLN A C 1
ATOM 732 O O . GLN A 1 104 ? 16.591 0.524 -5.939 1.00 71.81 104 GLN A O 1
ATOM 737 N N . GLY A 1 105 ? 16.478 2.481 -4.850 1.00 87.31 105 GLY A N 1
ATOM 738 C CA . GLY A 1 105 ? 15.027 2.594 -4.982 1.00 87.31 105 GLY A CA 1
ATOM 739 C C . GLY A 1 105 ? 14.338 3.424 -3.904 1.00 87.31 105 GLY A C 1
ATOM 740 O O . GLY A 1 105 ? 14.971 4.177 -3.167 1.00 87.31 105 GLY A O 1
ATOM 741 N N . ILE A 1 106 ? 13.018 3.279 -3.829 1.00 93.06 106 ILE A N 1
ATOM 742 C CA . ILE A 1 106 ? 12.149 3.926 -2.843 1.00 93.06 106 ILE A CA 1
ATOM 743 C C . ILE A 1 106 ? 11.610 2.834 -1.920 1.00 93.06 106 ILE A C 1
ATOM 745 O O . ILE A 1 106 ? 10.843 1.973 -2.349 1.00 93.06 106 ILE A O 1
ATOM 749 N N . GLN A 1 107 ? 12.030 2.846 -0.657 1.00 92.88 107 GLN A N 1
ATOM 750 C CA . GLN A 1 107 ? 11.588 1.888 0.344 1.00 92.88 107 GLN A CA 1
ATOM 751 C C . GLN A 1 107 ? 10.350 2.398 1.081 1.00 92.88 107 GLN A C 1
ATOM 753 O O . GLN A 1 107 ? 10.329 3.495 1.631 1.00 92.88 107 GLN A O 1
ATOM 758 N N . ILE A 1 108 ? 9.342 1.543 1.142 1.00 92.31 108 ILE A N 1
ATOM 759 C CA . ILE A 1 108 ? 8.083 1.730 1.836 1.00 92.31 108 ILE A CA 1
ATOM 760 C C . ILE A 1 108 ? 8.096 0.889 3.109 1.00 92.31 108 ILE A C 1
ATOM 762 O O . ILE A 1 108 ? 8.440 -0.300 3.090 1.00 92.31 108 ILE A O 1
ATOM 766 N N . ALA A 1 109 ? 7.684 1.485 4.222 1.00 91.50 109 ALA A N 1
ATOM 767 C CA . ALA A 1 109 ? 7.415 0.751 5.447 1.00 91.50 109 ALA A CA 1
ATOM 768 C C . ALA A 1 109 ? 6.126 1.236 6.106 1.00 91.50 109 ALA A C 1
ATOM 770 O O . ALA A 1 109 ? 5.802 2.422 6.112 1.00 91.50 109 ALA A O 1
ATOM 771 N N . VAL A 1 110 ? 5.403 0.283 6.687 1.00 91.69 110 VAL A N 1
ATOM 772 C CA . VAL A 1 110 ? 4.177 0.522 7.443 1.00 91.69 110 VAL A CA 1
ATOM 773 C C . VAL A 1 110 ? 4.407 0.028 8.863 1.00 91.69 110 VAL A C 1
ATOM 775 O O . VAL A 1 110 ? 4.957 -1.057 9.071 1.00 91.69 110 VAL A O 1
ATOM 778 N N . TYR A 1 111 ? 3.992 0.822 9.842 1.00 90.44 111 TYR A N 1
ATOM 779 C CA . TYR A 1 111 ? 4.071 0.480 11.255 1.00 90.44 111 TYR A CA 1
ATOM 780 C C . TYR A 1 111 ? 2.707 0.628 11.906 1.00 90.44 111 TYR A C 1
ATOM 782 O O . TYR A 1 111 ? 1.959 1.568 11.628 1.00 90.44 111 TYR A O 1
ATOM 790 N N . GLY A 1 112 ? 2.383 -0.295 12.800 1.00 89.69 112 GLY A N 1
ATOM 791 C CA . GLY A 1 112 ? 1.069 -0.343 13.412 1.00 89.69 112 GLY A CA 1
ATOM 792 C C . GLY A 1 112 ? 1.023 -1.179 14.674 1.00 89.69 112 GLY A C 1
ATOM 793 O O . GLY A 1 112 ? 2.005 -1.792 15.092 1.00 89.69 112 GLY A O 1
ATOM 794 N N . VAL A 1 113 ? -0.156 -1.189 15.280 1.00 88.94 113 VAL A N 1
ATOM 795 C CA . VAL A 1 113 ? -0.475 -1.953 16.480 1.00 88.94 113 VAL A CA 1
ATOM 796 C C . VAL A 1 113 ? -1.310 -3.160 16.074 1.00 88.94 113 VAL A C 1
ATOM 798 O O . VAL A 1 113 ? -2.323 -3.035 15.386 1.00 88.94 113 VAL A O 1
ATOM 801 N N . THR A 1 114 ? -0.864 -4.339 16.499 1.00 88.56 114 THR A N 1
ATOM 802 C CA . THR A 1 114 ? -1.527 -5.625 16.220 1.00 88.56 114 THR A CA 1
ATOM 803 C C . THR A 1 114 ? -2.253 -6.190 17.439 1.00 88.56 114 THR A C 1
ATOM 805 O O . THR A 1 114 ? -3.050 -7.109 17.292 1.00 88.56 114 THR A O 1
ATOM 808 N N . ASP A 1 115 ? -1.997 -5.642 18.631 1.00 86.19 115 ASP A N 1
ATOM 809 C CA . ASP A 1 115 ? -2.607 -6.088 19.881 1.00 86.19 115 ASP A CA 1
ATOM 810 C C . ASP A 1 115 ? -4.002 -5.458 20.070 1.00 86.19 115 ASP A C 1
ATOM 812 O O . ASP A 1 115 ? -4.095 -4.246 20.296 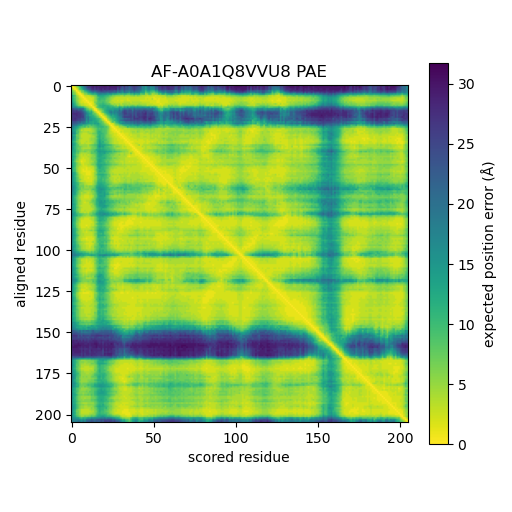1.00 86.19 115 ASP A O 1
ATOM 816 N N . PRO A 1 116 ? -5.092 -6.246 20.028 1.00 83.75 116 PRO A N 1
ATOM 817 C CA . PRO A 1 116 ? -6.441 -5.719 20.186 1.00 83.75 116 PRO A CA 1
ATOM 818 C C . PRO A 1 116 ? -6.715 -5.124 21.574 1.00 83.75 116 PRO A C 1
ATOM 820 O O . PRO A 1 116 ? -7.590 -4.271 21.706 1.00 83.75 116 PRO A O 1
ATOM 823 N N . ALA A 1 117 ? -5.945 -5.475 22.611 1.00 83.31 117 ALA A N 1
ATOM 824 C CA . ALA A 1 117 ? -6.074 -4.835 23.924 1.00 83.31 117 ALA A CA 1
ATOM 825 C C . ALA A 1 117 ? -5.688 -3.340 23.901 1.00 83.31 117 ALA A C 1
ATOM 827 O O . ALA A 1 117 ? -5.956 -2.613 24.858 1.00 83.31 117 ALA A O 1
ATOM 828 N N . ARG A 1 118 ? -5.048 -2.875 22.819 1.00 79.12 118 ARG A N 1
ATOM 829 C CA . ARG A 1 118 ? -4.496 -1.522 22.674 1.00 79.12 118 ARG A CA 1
ATOM 830 C C . ARG A 1 118 ? -5.306 -0.592 21.776 1.00 79.12 118 ARG A C 1
ATOM 832 O O . ARG A 1 118 ? -5.134 0.615 21.904 1.00 79.12 118 ARG A O 1
ATOM 839 N N . CYS A 1 119 ? -6.122 -1.120 20.864 1.00 76.31 119 CYS A N 1
ATOM 840 C CA . CYS A 1 119 ? -7.005 -0.313 20.010 1.00 76.31 119 CYS A CA 1
ATOM 841 C C . CYS A 1 119 ? -8.337 -0.983 19.632 1.00 76.31 119 CYS A C 1
ATOM 843 O O . CYS A 1 119 ? -9.027 -0.502 18.739 1.00 76.31 119 CYS A O 1
ATOM 845 N N . GLY A 1 120 ? -8.723 -2.070 20.300 1.00 81.00 120 GLY A N 1
ATOM 846 C CA . GLY A 1 120 ? -9.957 -2.791 20.002 1.00 81.00 120 GLY A CA 1
ATOM 847 C C . GLY A 1 120 ? -9.796 -3.789 18.855 1.00 81.00 120 GLY A C 1
ATOM 848 O O . GLY A 1 120 ? -8.749 -4.407 18.685 1.00 81.00 120 GLY A O 1
ATOM 849 N N . GLN A 1 121 ? -10.859 -4.000 18.083 1.00 85.88 121 GLN A N 1
ATOM 850 C CA . GLN A 1 121 ? -10.899 -5.041 17.054 1.00 85.88 121 GLN A CA 1
ATOM 851 C C . GLN A 1 121 ? -9.843 -4.828 15.953 1.00 85.88 121 GLN A C 1
ATOM 853 O O . GLN A 1 121 ? -9.678 -3.729 15.426 1.00 85.88 121 GLN A O 1
ATOM 858 N N . THR A 1 122 ? -9.137 -5.898 15.583 1.00 88.50 122 THR A N 1
ATOM 859 C CA . THR A 1 122 ? -8.190 -5.887 14.464 1.00 88.50 122 THR A CA 1
ATOM 860 C C . THR A 1 122 ? -8.914 -6.066 13.131 1.00 88.50 122 THR A C 1
ATOM 862 O O . THR A 1 122 ? -9.929 -6.756 13.040 1.00 88.50 122 THR A O 1
ATOM 865 N N . THR A 1 123 ? -8.376 -5.449 12.081 1.00 87.81 123 THR A N 1
ATOM 866 C CA . THR A 1 123 ? -8.872 -5.567 10.708 1.00 87.81 123 THR A CA 1
ATOM 867 C C . THR A 1 123 ? -7.848 -6.310 9.863 1.00 87.81 123 THR A C 1
ATOM 869 O O . THR A 1 123 ? -6.696 -5.884 9.754 1.00 87.81 123 THR A O 1
ATOM 872 N N . GLU A 1 124 ? -8.258 -7.428 9.271 1.00 88.69 124 GLU A N 1
ATOM 873 C CA . GLU A 1 124 ? -7.432 -8.220 8.362 1.00 88.69 124 GLU A CA 1
ATOM 874 C C . GLU A 1 124 ? -7.511 -7.688 6.927 1.00 88.69 124 GLU A C 1
ATOM 876 O O . GLU A 1 124 ? -8.551 -7.203 6.486 1.00 88.69 124 GLU A O 1
ATOM 881 N N . GLY A 1 125 ? -6.397 -7.763 6.192 1.00 86.69 125 GLY A N 1
ATOM 882 C CA . GLY A 1 125 ? -6.355 -7.419 4.770 1.00 86.69 125 GLY A CA 1
ATOM 883 C C . GLY A 1 125 ? -6.633 -5.950 4.450 1.00 86.69 125 GLY A C 1
ATOM 884 O O . GLY A 1 125 ? -6.897 -5.643 3.288 1.00 86.69 125 GLY A O 1
ATOM 885 N N . ALA A 1 126 ? -6.581 -5.069 5.450 1.00 91.44 126 ALA A N 1
ATOM 886 C CA . ALA A 1 126 ? -6.782 -3.640 5.280 1.00 91.44 126 ALA A CA 1
ATOM 887 C C . ALA A 1 126 ? -5.647 -2.985 4.484 1.00 91.44 126 ALA A C 1
ATOM 889 O O . ALA A 1 126 ? -4.535 -3.512 4.362 1.00 91.44 126 ALA A O 1
ATOM 890 N N . TYR A 1 127 ? -5.945 -1.803 3.962 1.00 93.62 127 TYR A N 1
ATOM 891 C CA . TYR A 1 127 ? -5.058 -1.037 3.104 1.00 93.62 127 TYR A CA 1
ATOM 892 C C . TYR A 1 127 ? -4.610 0.249 3.787 1.00 93.62 127 TYR A C 1
ATOM 894 O O . TYR A 1 127 ? -5.262 0.760 4.700 1.00 93.62 127 TYR A O 1
ATOM 902 N N . VAL A 1 128 ? -3.501 0.797 3.312 1.00 93.38 128 VAL A N 1
ATOM 903 C CA . VAL A 1 128 ? -3.042 2.131 3.689 1.00 93.38 128 VAL A CA 1
ATOM 904 C C . VAL A 1 128 ? -2.597 2.875 2.438 1.00 93.38 128 VAL A C 1
ATOM 906 O O . VAL A 1 128 ? -1.910 2.313 1.581 1.00 93.38 128 VAL A O 1
ATOM 909 N N . ALA A 1 129 ? -3.027 4.128 2.330 1.00 92.56 129 ALA A N 1
ATOM 910 C CA . ALA A 1 129 ? -2.538 5.055 1.325 1.00 92.56 129 ALA A CA 1
ATOM 911 C C . ALA A 1 129 ? -1.299 5.754 1.884 1.00 92.56 129 ALA A C 1
ATOM 913 O O . ALA A 1 129 ? -1.328 6.308 2.985 1.00 92.56 129 ALA A O 1
ATOM 914 N N . ILE A 1 130 ? -0.197 5.682 1.149 1.00 92.25 130 ILE A N 1
ATOM 915 C CA . ILE A 1 130 ? 1.078 6.256 1.561 1.00 92.25 130 ILE A CA 1
ATOM 916 C C . ILE A 1 130 ? 1.371 7.414 0.609 1.00 92.25 130 ILE A C 1
ATOM 918 O O . ILE A 1 130 ? 1.613 7.166 -0.577 1.00 92.25 130 ILE A O 1
ATOM 922 N N . PRO A 1 131 ? 1.314 8.668 1.088 1.00 90.75 131 PRO A N 1
ATOM 923 C CA . PRO A 1 131 ? 1.526 9.825 0.234 1.00 90.75 131 PRO A CA 1
ATOM 924 C C . PRO A 1 131 ? 2.965 9.838 -0.286 1.00 90.75 131 PRO A C 1
ATOM 926 O O . PRO A 1 131 ? 3.904 9.547 0.459 1.00 90.75 131 PRO A O 1
ATOM 929 N N . LEU A 1 132 ? 3.124 10.183 -1.561 1.00 90.94 132 LEU A N 1
ATOM 930 C CA . LEU A 1 132 ? 4.421 10.382 -2.198 1.00 90.94 132 LEU A CA 1
ATOM 931 C C . LEU A 1 132 ? 4.650 11.869 -2.466 1.00 90.94 132 LEU A C 1
ATOM 933 O O . LEU A 1 132 ? 3.719 12.603 -2.797 1.00 90.94 132 LEU A O 1
ATOM 937 N N . THR A 1 133 ? 5.901 12.308 -2.358 1.00 91.81 133 THR A N 1
ATOM 938 C CA . THR A 1 133 ? 6.298 13.658 -2.778 1.00 91.81 133 THR A CA 1
ATOM 939 C C . THR A 1 133 ? 6.443 13.736 -4.298 1.00 91.81 133 THR A C 1
ATOM 941 O O . THR A 1 133 ? 6.686 12.727 -4.965 1.00 91.81 133 THR A O 1
ATOM 944 N N . ASP A 1 134 ? 6.368 14.943 -4.863 1.00 90.88 134 ASP A N 1
ATOM 945 C CA . ASP A 1 134 ? 6.589 15.149 -6.301 1.00 90.88 134 ASP A CA 1
ATOM 946 C C . ASP A 1 134 ? 7.974 14.655 -6.757 1.00 90.88 134 ASP A C 1
ATOM 948 O O . ASP A 1 134 ? 8.112 14.124 -7.859 1.00 90.88 134 ASP A O 1
ATOM 952 N N . GLU A 1 135 ? 8.992 14.763 -5.896 1.00 91.56 135 GLU A N 1
ATOM 953 C CA . GLU A 1 135 ? 10.344 14.246 -6.152 1.00 91.56 135 GLU A CA 1
ATOM 954 C C . GLU A 1 135 ? 10.355 12.715 -6.269 1.00 91.56 135 GLU A C 1
ATOM 956 O O . GLU A 1 135 ? 10.900 12.170 -7.232 1.00 91.56 135 GLU A O 1
ATOM 961 N N . GLN A 1 136 ? 9.676 12.016 -5.354 1.00 92.69 136 GLN A N 1
ATOM 962 C CA . GLN A 1 136 ? 9.535 10.557 -5.387 1.00 92.69 136 GLN A CA 1
ATOM 963 C C . GLN A 1 136 ? 8.775 10.100 -6.634 1.00 92.69 136 GLN A C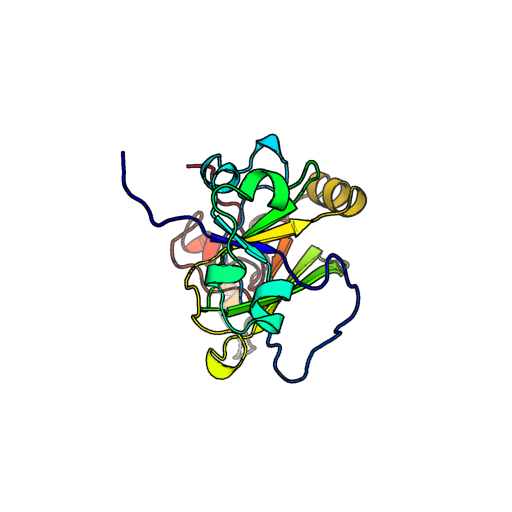 1
ATOM 965 O O . GLN A 1 136 ? 9.163 9.124 -7.280 1.00 92.69 136 GLN A O 1
ATOM 970 N N . VAL A 1 137 ? 7.717 10.825 -7.012 1.00 92.06 137 VAL A N 1
ATOM 971 C CA . VAL A 1 137 ? 6.945 10.553 -8.231 1.00 92.06 137 VAL A CA 1
ATOM 972 C C . VAL A 1 137 ? 7.800 10.764 -9.477 1.00 92.06 137 VAL A C 1
ATOM 974 O O . VAL A 1 137 ? 7.781 9.921 -10.377 1.00 92.06 137 VAL A O 1
ATOM 977 N N . ALA A 1 138 ? 8.565 11.856 -9.542 1.00 92.06 138 ALA A N 1
ATOM 978 C CA . ALA A 1 138 ? 9.464 12.132 -10.656 1.00 92.06 138 ALA A CA 1
ATOM 979 C C . ALA A 1 138 ? 10.523 11.031 -10.794 1.00 92.06 138 ALA A C 1
ATOM 981 O O . ALA A 1 138 ? 10.706 10.493 -11.886 1.00 92.06 138 ALA A O 1
ATOM 982 N N . LYS A 1 139 ? 11.139 10.625 -9.678 1.00 91.69 139 LYS A N 1
ATOM 983 C CA . LYS A 1 139 ? 12.133 9.549 -9.627 1.00 91.69 139 LYS A CA 1
ATOM 984 C C . LYS A 1 139 ? 11.556 8.205 -10.070 1.00 91.69 139 LYS A C 1
ATOM 986 O O . LYS A 1 139 ? 12.188 7.493 -10.848 1.00 91.69 139 LYS A O 1
ATOM 991 N N . ALA A 1 140 ? 10.346 7.875 -9.617 1.00 92.06 140 ALA A N 1
ATOM 992 C CA . ALA A 1 140 ? 9.647 6.660 -10.021 1.00 92.06 140 ALA A CA 1
ATOM 993 C C . ALA A 1 140 ? 9.306 6.652 -11.514 1.00 92.06 140 ALA A C 1
ATOM 995 O O . ALA A 1 140 ? 9.437 5.621 -12.165 1.00 92.06 140 ALA A O 1
ATOM 996 N N . ARG A 1 141 ? 8.920 7.802 -12.079 1.00 91.50 141 ARG A N 1
ATOM 997 C CA . ARG A 1 141 ? 8.649 7.938 -13.519 1.00 91.50 141 ARG A CA 1
ATOM 998 C C . ARG A 1 141 ? 9.908 7.873 -14.379 1.00 91.50 141 ARG A C 1
ATOM 1000 O O . ARG A 1 141 ? 9.828 7.400 -15.505 1.00 91.50 141 ARG A O 1
ATOM 1007 N N . SER A 1 142 ? 11.046 8.343 -13.871 1.00 91.56 142 SER A N 1
ATOM 1008 C CA . SER A 1 142 ? 12.338 8.247 -14.562 1.00 91.56 142 SER A CA 1
ATOM 1009 C C . SER A 1 142 ? 13.047 6.907 -14.357 1.00 91.56 142 SER A C 1
ATOM 1011 O O . SER A 1 142 ? 14.158 6.732 -14.847 1.00 91.56 142 SER A O 1
ATOM 1013 N N . TYR A 1 143 ? 12.469 5.991 -13.577 1.00 91.69 143 TYR A N 1
ATOM 1014 C CA . TYR A 1 143 ? 13.107 4.719 -13.269 1.00 91.69 143 TYR A CA 1
ATOM 1015 C C . TYR A 1 143 ? 13.135 3.806 -14.494 1.00 91.69 143 TYR A C 1
ATOM 1017 O O . TYR A 1 143 ? 12.093 3.422 -15.024 1.00 91.69 143 TYR A O 1
ATOM 1025 N N . GLU A 1 144 ? 14.337 3.405 -14.896 1.00 89.06 144 GLU A N 1
ATOM 1026 C CA . GLU A 1 144 ? 14.546 2.377 -15.908 1.00 89.06 144 GLU A CA 1
ATOM 1027 C C . GLU A 1 144 ? 14.804 1.038 -15.213 1.00 89.06 144 GLU A C 1
ATOM 1029 O O . GLU A 1 144 ? 15.800 0.866 -14.506 1.00 89.06 144 GLU A O 1
ATOM 1034 N N . ALA A 1 145 ? 13.884 0.088 -15.395 1.00 85.50 145 ALA A N 1
ATOM 1035 C CA . ALA A 1 145 ? 14.033 -1.241 -14.822 1.00 85.50 145 ALA A CA 1
ATOM 1036 C C . ALA A 1 145 ? 15.267 -1.946 -15.420 1.00 85.50 145 ALA A C 1
ATOM 1038 O O . ALA A 1 145 ? 15.449 -1.922 -16.643 1.00 85.50 145 ALA A O 1
ATOM 1039 N N . PRO A 1 146 ? 16.107 -2.604 -14.597 1.00 83.31 146 PRO A N 1
ATOM 1040 C CA . PRO A 1 146 ? 17.219 -3.398 -15.097 1.00 83.31 146 PRO A CA 1
ATOM 1041 C C . PRO A 1 146 ? 16.715 -4.498 -16.032 1.00 83.31 146 PRO A C 1
ATOM 1043 O O . PRO A 1 146 ? 15.600 -5.001 -15.879 1.00 83.31 146 PRO A O 1
ATOM 1046 N N . ALA A 1 147 ? 17.552 -4.902 -16.987 1.00 81.00 147 ALA A N 1
ATOM 1047 C CA . ALA A 1 147 ? 17.218 -6.003 -17.878 1.00 81.00 147 ALA A CA 1
ATOM 1048 C C . ALA A 1 147 ? 16.968 -7.295 -17.083 1.00 81.00 147 ALA A C 1
ATOM 1050 O O . ALA A 1 147 ? 17.642 -7.595 -16.095 1.00 81.00 147 ALA A O 1
ATOM 1051 N N . TYR A 1 148 ? 15.976 -8.060 -17.528 1.00 78.12 148 TYR A N 1
ATOM 1052 C CA . TYR A 1 148 ? 15.713 -9.391 -17.004 1.00 78.12 148 TYR A CA 1
ATOM 1053 C C . TYR A 1 148 ? 16.835 -10.351 -17.430 1.00 78.12 148 TYR A C 1
ATOM 1055 O O . TYR A 1 148 ? 17.208 -10.385 -18.605 1.00 78.12 148 TYR A O 1
ATOM 1063 N N . HIS A 1 149 ? 17.367 -11.131 -16.486 1.00 70.81 149 HIS A N 1
ATOM 1064 C CA . HIS A 1 149 ? 18.510 -12.019 -16.710 1.00 70.81 149 HIS A CA 1
ATOM 1065 C C . HIS A 1 149 ? 18.234 -13.419 -16.142 1.00 70.81 149 HIS A C 1
ATOM 1067 O O . HIS A 1 149 ? 18.578 -13.646 -14.981 1.00 70.81 149 HIS A O 1
ATOM 1073 N N . PRO A 1 150 ? 17.663 -14.342 -16.949 1.00 66.25 150 PRO A N 1
ATOM 1074 C CA . PRO A 1 150 ? 17.421 -15.739 -16.586 1.00 66.25 150 PRO A CA 1
ATOM 1075 C C . PRO A 1 150 ? 18.513 -16.320 -15.690 1.00 66.25 150 PRO A C 1
ATOM 1077 O O . PRO A 1 150 ? 19.698 -16.157 -15.990 1.00 66.25 150 PRO A O 1
ATOM 1080 N N . LEU A 1 151 ? 18.125 -16.982 -14.595 1.00 62.97 151 LEU A N 1
ATOM 1081 C CA . LEU A 1 151 ? 19.084 -17.722 -13.777 1.00 62.97 151 LEU A CA 1
ATOM 1082 C C . LEU A 1 151 ? 19.758 -18.762 -14.674 1.00 62.97 151 LEU A C 1
ATOM 1084 O O . LEU A 1 151 ? 19.102 -19.667 -15.182 1.00 62.97 151 LEU A O 1
ATOM 1088 N N . ASP A 1 152 ? 21.063 -18.617 -14.877 1.00 61.09 152 ASP A N 1
ATOM 1089 C CA . ASP A 1 152 ? 21.854 -19.635 -15.549 1.00 61.09 152 ASP A CA 1
ATOM 1090 C C . ASP A 1 152 ? 22.170 -20.739 -14.533 1.00 61.09 152 ASP A C 1
ATOM 1092 O O . ASP A 1 152 ? 22.976 -20.559 -13.615 1.00 61.09 152 ASP A O 1
ATOM 1096 N N . ASP A 1 153 ? 21.528 -21.898 -14.699 1.00 55.88 153 ASP A N 1
ATOM 1097 C CA . ASP A 1 153 ? 21.734 -23.086 -13.863 1.00 55.88 153 ASP A CA 1
ATOM 1098 C C . ASP A 1 153 ? 23.211 -23.538 -13.826 1.00 55.88 153 ASP A C 1
ATOM 1100 O O . ASP A 1 153 ? 23.620 -24.291 -12.936 1.00 55.88 153 ASP A O 1
ATOM 1104 N N . SER A 1 154 ? 24.048 -23.080 -14.766 1.00 55.94 154 SER A N 1
ATOM 1105 C CA . SER A 1 154 ? 25.481 -23.368 -14.780 1.00 55.94 154 SER A CA 1
ATOM 1106 C C . SER A 1 154 ? 26.303 -22.567 -13.757 1.00 55.94 154 SER A C 1
ATOM 1108 O O . SER A 1 154 ? 27.374 -23.043 -13.365 1.00 55.94 154 SER A O 1
ATOM 1110 N N . GLU A 1 155 ? 25.793 -21.442 -13.233 1.00 53.22 155 GLU A N 1
ATOM 1111 C CA . GLU A 1 155 ? 26.442 -20.656 -12.167 1.00 53.22 155 GLU A CA 1
ATOM 1112 C C . GLU A 1 155 ? 26.208 -21.229 -10.755 1.00 53.22 155 GLU A C 1
ATOM 1114 O O . GLU A 1 155 ? 26.918 -20.883 -9.812 1.00 53.22 155 GLU A O 1
ATOM 1119 N N . LEU A 1 156 ? 25.285 -22.186 -10.596 1.00 53.69 156 LEU A N 1
ATOM 1120 C CA . LEU A 1 156 ? 24.997 -22.863 -9.320 1.00 53.69 156 LEU A CA 1
ATOM 1121 C C . LEU A 1 156 ? 26.047 -23.928 -8.932 1.00 53.69 156 LEU A C 1
ATOM 1123 O O . LEU A 1 156 ? 25.898 -24.619 -7.922 1.00 53.69 156 LEU A O 1
ATOM 1127 N N . LYS A 1 157 ? 27.110 -24.103 -9.729 1.00 48.94 157 LYS A N 1
ATOM 1128 C CA . LYS A 1 157 ? 28.023 -25.256 -9.628 1.00 48.94 157 LYS A CA 1
ATOM 1129 C C . LYS A 1 157 ? 29.045 -25.220 -8.492 1.00 48.94 157 LYS A C 1
ATOM 1131 O O . LYS A 1 157 ? 29.664 -26.255 -8.244 1.00 48.94 157 LYS A O 1
ATOM 1136 N N . TYR A 1 158 ? 29.224 -24.113 -7.773 1.00 48.12 158 TYR A N 1
ATOM 1137 C CA . TYR A 1 158 ? 30.221 -24.056 -6.702 1.00 48.12 158 TYR A CA 1
ATOM 1138 C C . TYR A 1 158 ? 29.720 -23.355 -5.442 1.00 48.12 158 TYR A C 1
ATOM 1140 O O . TYR A 1 158 ? 29.684 -22.136 -5.365 1.00 48.12 158 TYR A O 1
ATOM 1148 N N . GLY A 1 159 ? 29.483 -24.161 -4.406 1.00 42.72 159 GLY A N 1
ATOM 1149 C CA . GLY A 1 159 ? 29.603 -23.721 -3.022 1.00 42.72 159 GLY A CA 1
ATOM 1150 C C . GLY A 1 159 ? 28.356 -23.066 -2.439 1.00 42.72 159 GLY A C 1
ATOM 1151 O O . GLY A 1 159 ? 27.706 -22.214 -3.025 1.00 42.72 159 GLY A O 1
ATOM 1152 N N . TRP A 1 160 ? 28.057 -23.479 -1.216 1.00 39.75 160 TRP A N 1
ATOM 1153 C CA . TRP A 1 160 ? 26.985 -23.016 -0.346 1.00 39.75 160 TRP A CA 1
ATOM 1154 C C . TRP A 1 160 ? 27.224 -21.557 0.098 1.00 39.75 160 TRP A C 1
ATOM 1156 O O . TRP A 1 160 ? 27.506 -21.279 1.260 1.00 39.75 160 TRP A O 1
ATOM 1166 N N . GLN A 1 161 ? 27.167 -20.610 -0.837 1.00 41.00 161 GLN A N 1
ATOM 1167 C CA . GLN A 1 161 ? 27.069 -19.183 -0.553 1.00 41.00 161 GLN A CA 1
ATOM 1168 C C . GLN A 1 161 ? 25.616 -18.786 -0.769 1.00 41.00 161 GLN A C 1
ATOM 1170 O O . GLN A 1 161 ? 25.098 -18.921 -1.872 1.00 41.00 161 GLN A O 1
ATOM 1175 N N . SER A 1 162 ? 24.961 -18.355 0.315 1.00 43.31 162 SER A N 1
ATOM 1176 C CA . SER A 1 162 ? 23.637 -17.726 0.329 1.00 43.31 162 SER A CA 1
ATOM 1177 C C . SER A 1 162 ? 23.435 -16.923 -0.951 1.00 43.31 162 SER A C 1
ATOM 1179 O O . SER A 1 162 ? 24.029 -15.852 -1.074 1.00 43.31 162 SER A O 1
ATOM 1181 N N . SER A 1 163 ? 22.635 -17.456 -1.881 1.00 43.72 163 SER A N 1
ATOM 1182 C CA . SER A 1 163 ? 22.309 -16.831 -3.160 1.00 43.72 163 SER A CA 1
ATOM 1183 C C . SER A 1 163 ? 21.876 -15.405 -2.870 1.00 43.72 163 SER A C 1
ATOM 1185 O O . SER A 1 163 ? 20.801 -15.169 -2.311 1.00 43.72 163 SER A O 1
ATOM 1187 N N . SER A 1 164 ? 22.764 -14.454 -3.132 1.00 45.25 164 SER A N 1
ATOM 1188 C CA . SER A 1 164 ? 22.493 -13.047 -2.936 1.00 45.25 164 SER A CA 1
ATOM 1189 C C . SER A 1 164 ? 21.392 -12.683 -3.913 1.00 45.25 164 SER A C 1
ATOM 1191 O O . SER A 1 164 ? 21.664 -12.488 -5.088 1.00 45.25 164 SER A O 1
ATOM 1193 N N . LYS A 1 165 ? 20.169 -12.687 -3.366 1.00 56.16 165 LYS A N 1
ATOM 1194 C CA . LYS A 1 165 ? 18.993 -11.868 -3.663 1.00 56.16 165 LYS A CA 1
ATOM 1195 C C . LYS A 1 165 ? 18.725 -11.637 -5.153 1.00 56.16 165 LYS A C 1
ATOM 1197 O O . LYS A 1 165 ? 19.570 -11.102 -5.858 1.00 56.16 165 LYS A O 1
ATOM 1202 N N . GLY A 1 166 ? 17.509 -11.966 -5.596 1.00 65.25 166 GLY A N 1
ATOM 1203 C CA . GLY A 1 166 ? 17.031 -11.643 -6.939 1.00 65.25 166 GLY A CA 1
ATOM 1204 C C . GLY A 1 166 ? 17.484 -10.255 -7.412 1.00 65.25 166 GLY A C 1
ATOM 1205 O O . GLY A 1 166 ? 17.533 -9.307 -6.626 1.00 65.25 166 GLY A O 1
ATOM 1206 N N . LYS A 1 167 ? 17.927 -10.178 -8.668 1.00 76.69 167 LYS A N 1
ATOM 1207 C CA . LYS A 1 167 ? 18.559 -8.985 -9.257 1.00 76.69 167 LYS A CA 1
ATOM 1208 C C . LYS A 1 167 ? 17.578 -8.151 -10.079 1.00 76.69 167 LYS A C 1
ATOM 1210 O O . LYS A 1 167 ? 17.923 -7.052 -10.505 1.00 76.69 167 LYS A O 1
ATOM 1215 N N . TYR A 1 168 ? 16.384 -8.681 -10.336 1.00 86.69 168 TYR A N 1
ATOM 1216 C CA . TYR A 1 168 ? 15.400 -8.042 -11.191 1.00 86.69 168 TYR A CA 1
ATOM 1217 C C . TYR A 1 168 ? 14.413 -7.220 -10.359 1.00 86.69 168 TYR A C 1
ATOM 1219 O O . TYR A 1 168 ? 13.786 -7.726 -9.429 1.00 86.69 168 TYR A O 1
ATOM 1227 N N . SER A 1 169 ? 14.269 -5.939 -10.695 1.00 89.56 169 SER A N 1
ATOM 1228 C CA . SER A 1 169 ? 13.345 -5.021 -10.029 1.00 89.56 169 SER A CA 1
ATOM 1229 C C . SER A 1 169 ? 12.530 -4.283 -11.089 1.00 89.56 169 SER A C 1
ATOM 1231 O O . SER A 1 169 ? 13.004 -3.292 -11.633 1.00 89.56 169 SER A O 1
ATOM 1233 N N . PRO A 1 170 ? 11.317 -4.742 -11.429 1.00 90.19 170 PRO A N 1
ATOM 1234 C CA . PRO A 1 170 ? 10.506 -4.097 -12.465 1.00 90.19 170 PRO A CA 1
ATOM 1235 C C . PRO A 1 170 ? 10.011 -2.700 -12.064 1.00 90.19 170 PRO A C 1
ATOM 1237 O O . PRO A 1 170 ? 9.554 -1.943 -12.915 1.00 90.19 170 PRO A O 1
ATOM 1240 N N . THR A 1 171 ? 10.086 -2.351 -10.777 1.00 92.69 171 THR A N 1
ATOM 1241 C CA . THR A 1 171 ? 9.700 -1.037 -10.257 1.00 92.69 171 THR A CA 1
ATOM 1242 C C . THR A 1 171 ? 10.762 -0.503 -9.302 1.00 92.69 171 THR A C 1
ATOM 1244 O O . THR A 1 171 ? 11.582 -1.262 -8.777 1.00 92.69 171 THR A O 1
ATOM 1247 N N . ILE A 1 172 ? 10.734 0.810 -9.059 1.00 93.25 172 ILE A N 1
ATOM 1248 C CA . ILE A 1 172 ? 11.608 1.458 -8.074 1.00 93.25 172 ILE A CA 1
ATOM 1249 C C . ILE A 1 172 ? 11.178 1.166 -6.626 1.00 93.25 172 ILE A C 1
ATOM 1251 O O . ILE A 1 172 ? 11.961 1.363 -5.695 1.00 93.25 172 ILE A O 1
ATOM 1255 N N . PHE A 1 173 ? 9.925 0.747 -6.425 1.00 94.69 173 PHE A N 1
ATOM 1256 C CA . PHE A 1 173 ? 9.320 0.622 -5.107 1.00 94.69 173 PHE A CA 1
ATOM 1257 C C . PHE A 1 173 ? 9.695 -0.704 -4.455 1.00 94.69 173 PHE A C 1
ATOM 1259 O O . PHE A 1 173 ? 9.602 -1.777 -5.051 1.00 94.69 173 PHE A O 1
ATOM 1266 N N . GLN A 1 174 ? 10.084 -0.632 -3.188 1.00 93.56 174 GLN A N 1
ATOM 1267 C CA . GLN A 1 174 ? 10.447 -1.784 -2.377 1.00 93.56 174 GLN A CA 1
ATOM 1268 C C . GLN A 1 174 ? 9.740 -1.707 -1.026 1.00 93.56 174 GLN A C 1
ATOM 1270 O O . GLN A 1 174 ? 9.557 -0.622 -0.494 1.00 93.56 174 GLN A O 1
ATOM 1275 N N . ALA A 1 175 ? 9.378 -2.835 -0.428 1.00 92.00 175 ALA A N 1
ATOM 1276 C CA . ALA A 1 175 ? 8.861 -2.898 0.932 1.00 92.00 175 ALA A CA 1
ATOM 1277 C C . ALA A 1 175 ? 9.943 -3.389 1.896 1.00 92.00 175 ALA A C 1
ATOM 1279 O O . ALA A 1 175 ? 10.574 -4.426 1.674 1.00 92.00 175 ALA A O 1
ATOM 1280 N N . ARG A 1 176 ? 10.105 -2.689 3.027 1.00 88.00 176 ARG A N 1
ATOM 1281 C CA . ARG A 1 176 ? 11.014 -3.108 4.110 1.00 88.00 176 ARG A CA 1
ATOM 1282 C C . ARG A 1 176 ? 10.718 -4.538 4.567 1.00 88.00 176 ARG A C 1
ATOM 1284 O O . ARG A 1 176 ? 11.630 -5.328 4.797 1.00 88.00 176 ARG A O 1
ATOM 1291 N N . SER A 1 177 ? 9.435 -4.876 4.656 1.00 88.50 177 SER A N 1
ATOM 1292 C CA . SER A 1 177 ? 8.946 -6.231 4.884 1.00 88.50 177 SER A CA 1
ATOM 1293 C C . SER A 1 177 ? 7.864 -6.527 3.852 1.00 88.50 177 SER A C 1
ATOM 1295 O O . SER A 1 177 ? 6.758 -6.002 3.945 1.00 88.50 177 SER A O 1
ATOM 1297 N N . ARG A 1 178 ? 8.214 -7.329 2.844 1.00 90.44 178 ARG A N 1
ATOM 1298 C CA . ARG A 1 178 ? 7.307 -7.790 1.791 1.00 90.44 178 ARG A CA 1
ATOM 1299 C C . ARG A 1 178 ? 6.854 -9.215 2.103 1.00 90.44 178 ARG A C 1
ATOM 1301 O O . ARG A 1 178 ? 7.687 -10.025 2.512 1.00 90.44 178 ARG A O 1
ATOM 1308 N N . ALA A 1 179 ? 5.581 -9.530 1.894 1.00 88.88 179 ALA A N 1
ATOM 1309 C CA . ALA A 1 179 ? 5.135 -10.918 1.846 1.00 88.88 179 ALA A CA 1
ATOM 1310 C C . ALA A 1 179 ? 5.726 -11.663 0.641 1.00 88.88 179 ALA A C 1
ATOM 1312 O O . ALA A 1 179 ? 6.195 -11.070 -0.334 1.00 88.88 179 ALA A O 1
ATOM 1313 N N . GLU A 1 180 ? 5.698 -12.989 0.724 1.00 86.75 180 GLU A N 1
ATOM 1314 C CA . GLU A 1 180 ? 5.901 -13.830 -0.448 1.00 86.75 180 GLU A CA 1
ATOM 1315 C C . GLU A 1 180 ? 4.764 -13.624 -1.451 1.00 86.75 180 GLU A C 1
ATOM 1317 O O . GLU A 1 180 ? 3.654 -13.225 -1.092 1.00 86.75 180 GLU A O 1
ATOM 1322 N N . LEU A 1 181 ? 5.059 -13.892 -2.721 1.00 85.62 181 LEU A N 1
ATOM 1323 C CA . LEU A 1 181 ? 4.054 -13.848 -3.770 1.00 85.62 181 LEU A CA 1
ATOM 1324 C C . LEU A 1 181 ? 3.020 -14.943 -3.516 1.00 85.62 181 LEU A C 1
ATOM 1326 O O . LEU A 1 181 ? 3.343 -16.129 -3.516 1.00 85.62 181 LEU A O 1
ATOM 1330 N N . SER A 1 182 ? 1.778 -14.528 -3.289 1.00 80.62 182 SER A N 1
ATOM 1331 C CA . SER A 1 182 ? 0.636 -15.435 -3.160 1.00 80.62 182 SER A CA 1
ATOM 1332 C C . SER A 1 182 ? 0.192 -16.005 -4.511 1.00 80.62 182 SER A C 1
ATOM 1334 O O . SER A 1 182 ? -0.424 -17.068 -4.560 1.00 80.62 182 SER A O 1
ATOM 1336 N N . GLU A 1 183 ? 0.531 -15.318 -5.602 1.00 82.94 183 GLU A N 1
ATOM 1337 C CA . GLU A 1 183 ? 0.226 -15.670 -6.985 1.00 82.94 183 GLU A CA 1
ATOM 1338 C C . GLU A 1 183 ? 1.417 -15.345 -7.898 1.00 82.94 183 GLU A C 1
ATOM 1340 O O . GLU A 1 183 ? 2.207 -14.447 -7.596 1.00 82.94 183 GLU A O 1
ATOM 1345 N N . VAL A 1 184 ? 1.549 -16.081 -9.008 1.00 86.62 184 VAL A N 1
ATOM 1346 C CA . VAL A 1 184 ? 2.575 -15.805 -10.026 1.00 86.62 184 VAL A CA 1
ATOM 1347 C C . VAL A 1 184 ? 2.247 -14.473 -10.697 1.00 86.62 184 VAL A C 1
ATOM 1349 O O . VAL A 1 184 ? 1.164 -14.322 -11.262 1.00 86.62 184 VAL A O 1
ATOM 1352 N N . TRP A 1 185 ? 3.172 -13.515 -10.649 1.00 88.81 185 TRP A N 1
ATOM 1353 C CA . TRP A 1 185 ? 2.973 -12.184 -11.219 1.00 88.81 185 TRP A CA 1
ATOM 1354 C C . TRP A 1 185 ? 3.172 -12.173 -12.733 1.00 88.81 185 TRP A C 1
ATOM 1356 O O . TRP A 1 185 ? 2.302 -11.698 -13.462 1.00 88.81 185 TRP A O 1
ATOM 1366 N N . GLN A 1 186 ? 4.303 -12.701 -13.213 1.00 87.06 186 GLN A N 1
ATOM 1367 C CA . GLN A 1 186 ? 4.588 -12.783 -14.648 1.00 87.06 186 GLN A CA 1
ATOM 1368 C C . GLN A 1 186 ? 4.873 -14.217 -15.091 1.00 87.06 186 GLN A C 1
ATOM 1370 O O . GLN A 1 186 ? 4.226 -14.732 -16.002 1.00 87.06 186 GLN A O 1
ATOM 1375 N N . SER A 1 187 ? 5.847 -14.871 -14.463 1.00 87.12 187 SER A N 1
ATOM 1376 C CA . SER A 1 187 ? 6.164 -16.282 -14.686 1.00 87.12 187 SER A CA 1
ATOM 1377 C C . SER A 1 187 ? 6.965 -16.809 -13.501 1.00 87.12 187 SER A C 1
ATOM 1379 O O . SER A 1 187 ? 7.668 -16.037 -12.853 1.00 87.12 187 SER A O 1
ATOM 1381 N N . GLU A 1 188 ? 6.932 -18.116 -13.229 1.00 85.12 188 GLU A N 1
ATOM 1382 C CA . GLU A 1 188 ? 7.750 -18.685 -12.147 1.00 85.12 188 GLU A CA 1
ATOM 1383 C 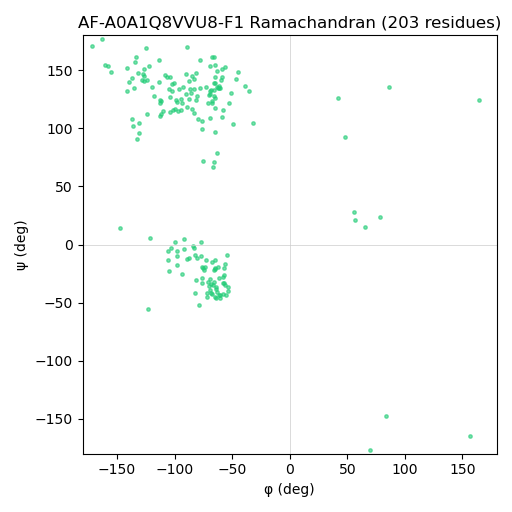C . GLU A 1 188 ? 9.250 -18.383 -12.317 1.00 85.12 188 GLU A C 1
ATOM 1385 O O . GLU A 1 188 ? 9.961 -18.181 -11.334 1.00 85.12 188 GLU A O 1
ATOM 1390 N N . GLU A 1 189 ? 9.740 -18.344 -13.558 1.00 83.38 189 GLU A N 1
ATOM 1391 C CA . GLU A 1 189 ? 11.141 -18.050 -13.870 1.00 83.38 189 GLU A CA 1
ATOM 1392 C C . GLU A 1 189 ? 11.498 -16.588 -13.571 1.00 83.38 189 GLU A C 1
ATOM 1394 O O . GLU A 1 189 ? 12.589 -16.289 -13.074 1.00 83.38 189 GLU A O 1
ATOM 1399 N N . THR A 1 190 ? 10.578 -15.665 -13.860 1.00 84.50 190 THR A N 1
ATOM 1400 C CA . THR A 1 190 ? 10.745 -14.239 -13.569 1.00 84.50 190 THR A CA 1
ATOM 1401 C C . THR A 1 190 ? 10.633 -13.965 -12.078 1.00 84.50 190 THR A C 1
ATOM 1403 O O . THR A 1 190 ? 11.483 -13.284 -11.505 1.00 84.50 190 THR A O 1
ATOM 1406 N N . ASP A 1 191 ? 9.634 -14.553 -11.430 1.00 86.44 191 ASP A N 1
ATOM 1407 C CA . ASP A 1 191 ? 9.300 -14.282 -10.039 1.00 86.44 191 ASP A CA 1
ATOM 1408 C C . ASP A 1 191 ? 10.409 -14.742 -9.079 1.00 86.44 191 ASP A C 1
ATOM 1410 O O . ASP A 1 191 ? 10.685 -14.077 -8.079 1.00 86.44 191 ASP A O 1
ATOM 1414 N N . ARG A 1 192 ? 11.131 -15.821 -9.422 1.00 83.56 192 ARG A N 1
ATOM 1415 C CA . ARG A 1 192 ? 12.316 -16.297 -8.677 1.00 83.56 192 ARG A CA 1
ATOM 1416 C C . ARG A 1 192 ? 13.498 -15.325 -8.707 1.00 83.56 192 ARG A C 1
ATOM 1418 O O . ARG A 1 192 ? 14.372 -15.404 -7.846 1.00 83.56 192 ARG A O 1
ATOM 1425 N N . GLN A 1 193 ? 13.548 -14.424 -9.685 1.00 84.75 193 GLN A N 1
ATOM 1426 C CA . GLN A 1 193 ? 14.626 -13.442 -9.838 1.00 84.75 193 GLN A CA 1
ATOM 1427 C C . GLN A 1 193 ? 14.292 -12.073 -9.274 1.00 84.75 193 GLN A C 1
ATOM 1429 O O . GLN A 1 193 ? 15.162 -11.196 -9.260 1.00 84.75 193 GLN A O 1
ATOM 1434 N N . LEU A 1 194 ? 13.056 -11.878 -8.823 1.00 88.06 194 LEU A N 1
ATOM 1435 C CA . LEU A 1 194 ? 12.646 -10.621 -8.237 1.00 88.06 194 LEU A CA 1
ATOM 1436 C C . LEU A 1 194 ? 13.481 -10.319 -7.000 1.00 88.06 194 LEU A C 1
ATOM 1438 O O . LEU A 1 194 ? 13.687 -11.173 -6.131 1.00 88.06 194 LEU A O 1
ATOM 1442 N N . THR A 1 195 ? 13.936 -9.074 -6.901 1.00 87.88 195 THR A N 1
ATOM 1443 C CA . THR A 1 195 ? 14.537 -8.565 -5.673 1.00 87.88 195 THR A CA 1
ATOM 1444 C C . THR A 1 195 ? 13.591 -8.867 -4.506 1.00 87.88 195 THR A C 1
ATOM 1446 O O . THR A 1 195 ? 12.411 -8.534 -4.596 1.00 87.88 195 THR A O 1
ATOM 1449 N N . PRO A 1 196 ? 14.052 -9.456 -3.385 1.00 86.00 196 PRO A N 1
ATOM 1450 C CA . PRO A 1 196 ? 13.160 -9.972 -2.334 1.00 86.00 196 PRO A CA 1
ATOM 1451 C C . PRO A 1 196 ? 12.188 -8.949 -1.734 1.00 86.00 196 PRO A C 1
ATOM 1453 O O . PRO A 1 196 ? 11.189 -9.319 -1.122 1.00 86.00 196 PRO A O 1
ATOM 1456 N N . HIS A 1 197 ? 12.506 -7.666 -1.889 1.00 90.31 197 HIS A N 1
ATOM 1457 C CA . HIS A 1 197 ? 11.753 -6.543 -1.356 1.00 90.31 197 HIS A CA 1
ATOM 1458 C C . HIS A 1 197 ? 10.951 -5.794 -2.424 1.00 90.31 197 HIS A C 1
ATOM 1460 O O . HIS A 1 197 ? 10.204 -4.898 -2.056 1.00 90.31 197 HIS A O 1
ATOM 1466 N N . VAL A 1 198 ? 11.077 -6.116 -3.718 1.00 92.25 198 VAL A N 1
ATOM 1467 C CA . VAL A 1 198 ? 10.408 -5.343 -4.776 1.00 92.25 198 VAL A CA 1
ATOM 1468 C C . VAL A 1 198 ? 8.895 -5.471 -4.684 1.00 92.25 198 VAL A C 1
ATOM 1470 O O . VAL A 1 198 ? 8.349 -6.571 -4.550 1.00 92.25 198 VAL A O 1
ATOM 1473 N N . LEU A 1 199 ? 8.233 -4.324 -4.769 1.00 93.81 199 LEU A N 1
ATOM 1474 C CA . LEU A 1 199 ? 6.793 -4.229 -4.899 1.00 93.81 199 LEU A CA 1
ATOM 1475 C C . LEU A 1 199 ? 6.414 -4.281 -6.385 1.00 93.81 199 LEU A C 1
ATOM 1477 O O . LEU A 1 199 ? 7.092 -3.707 -7.243 1.00 93.81 199 LEU A O 1
ATOM 1481 N N . LEU A 1 200 ? 5.322 -4.976 -6.690 1.00 93.50 200 LEU A N 1
ATOM 1482 C CA . LEU A 1 200 ? 4.833 -5.205 -8.049 1.00 93.50 200 LEU A CA 1
ATOM 1483 C C . LEU A 1 200 ? 3.496 -4.493 -8.271 1.00 93.50 200 LEU A C 1
ATOM 1485 O O . LEU A 1 200 ? 2.647 -4.502 -7.378 1.00 93.50 200 LEU A O 1
ATOM 1489 N N . PRO A 1 201 ? 3.275 -3.880 -9.442 1.00 90.50 201 PRO A N 1
ATOM 1490 C CA . PRO A 1 201 ? 2.029 -3.189 -9.701 1.00 90.50 201 PRO A CA 1
ATOM 1491 C C . PRO A 1 201 ? 0.902 -4.216 -9.833 1.00 90.50 201 PRO A C 1
ATOM 1493 O O . PRO A 1 201 ? 0.988 -5.176 -10.600 1.00 90.50 201 PRO A O 1
ATOM 1496 N N . ARG A 1 202 ? -0.173 -3.994 -9.087 1.00 86.69 202 ARG A N 1
ATOM 1497 C CA . ARG A 1 202 ? -1.448 -4.679 -9.242 1.00 86.69 202 ARG A CA 1
ATOM 1498 C C . ARG A 1 202 ? -2.187 -4.009 -10.393 1.00 86.69 202 ARG A C 1
ATOM 1500 O O . ARG A 1 202 ? -2.344 -2.788 -10.397 1.00 86.69 202 ARG A O 1
ATOM 1507 N N . SER A 1 203 ? -2.640 -4.788 -11.369 1.00 67.94 203 SER A N 1
ATOM 1508 C CA . SER A 1 203 ? -3.527 -4.268 -12.409 1.00 67.94 203 SER A CA 1
ATOM 1509 C C . SER A 1 203 ? -4.820 -3.762 -11.767 1.00 67.94 203 SER A C 1
ATOM 1511 O O . SER A 1 203 ? -5.388 -4.450 -10.914 1.00 67.94 203 SER A O 1
ATOM 1513 N N . ALA A 1 204 ? -5.287 -2.580 -12.176 1.00 57.09 204 ALA A N 1
ATOM 1514 C CA . ALA A 1 204 ? -6.640 -2.134 -11.869 1.00 57.09 204 ALA A CA 1
ATOM 1515 C C . ALA A 1 204 ? -7.613 -3.172 -12.456 1.00 57.09 204 ALA A C 1
ATOM 1517 O O . ALA A 1 204 ? -7.656 -3.356 -13.672 1.00 57.09 204 ALA A O 1
ATOM 1518 N N . GLY A 1 205 ? -8.269 -3.936 -11.581 1.00 46.34 205 GLY A N 1
ATOM 1519 C CA . GLY A 1 205 ? -9.295 -4.910 -11.959 1.00 46.34 205 GLY A CA 1
ATOM 1520 C C . GLY A 1 205 ? -10.607 -4.241 -12.333 1.00 46.34 205 GLY A C 1
ATOM 1521 O O . GLY A 1 205 ? -10.883 -3.151 -11.782 1.00 46.34 205 GLY A O 1
#

Organism: NCBI:txid544580

pLDDT: mean 80.98, std 15.21, range [31.34, 94.69]

Mean predicted aligned error: 8.32 Å

Radius of gyration: 18.03 Å; Cα contacts (8 Å, |Δi|>4): 463; chains: 1; bounding box: 50×40×42 Å